Protein AF-0000000078389408 (afdb_homodimer)

pLDDT: mean 77.75, std 26.1, range [25.03, 98.88]

Sequence (256 aa):
MNTFSSIHFLVSFFFITYPLTAVISSPPHLTPLPPPPPPPPPPPPCEANARERTRVQTIAATFEELRGLLPCDDDTKLSKLAILRIASKYIQYLAALIGKDYSGKGFGIEKCLQILNETMESESHIRRMNTFSSIHFLVSFFFITYPLTAVISSPPHLTPLPPPPPPPPPPPPCEANARERTRVQTIAATFEELRGLLPCDDDTKLSKLAILRIASKYIQYLAALIGKDYSGKGFGIEKCLQILNETMESESHIRR

Foldseek 3Di:
DPDPPPPPPPVVPPPPPVVPPVPVPDPPPPPPDPPPPPDPDDDDPVVVVVVVVVVVVVVVVVLVVLVVVFPDDPPQDFDSVLSVVLSVLVVQLVCLVVPHHPPVPPDHNVRSVVVSVVSNVVRRPVVD/DPPPDPPPPCPPPPPPPVVPPVPVPDPPPPPPDPPPDPDPDDDDPVVVVVVVVVVVVVVVVVLVVLVVVFPDDPPQDFDSVLSVVLSVLVVQLVCLVVPHHPPVPPDHNVRSVVVSVVSNVVRRPVVD

InterPro domains:
  IPR011598 Myc-type, basic helix-loop-helix (bHLH) domain [PF00010] (48-94)
  IPR011598 Myc-type, basic helix-loop-helix (bHLH) domain [PS50888] (43-94)
  IPR011598 Myc-type, basic helix-loop-helix (bHLH) domain [SM00353] (49-100)
  IPR036638 Helix-loop-helix DNA-binding domain superfamily [G3DSA:4.10.280.10] (46-99)
  IPR036638 Helix-loop-helix DNA-binding domain superfamily [SSF47459] (48-103)
  IPR050359 Basic helix-loop-helix transcription factors [PTHR19290] (47-107)

Organism: Toxocara canis (NCBI:txid6265)

Secondary structure (DSSP, 8-state):
----------------------------------------PPPPHHHHHHHHHHHHHHHHHHHHHHHTTSSS-TT----HHHHHHHHHHHHHHHHHHTT---SSS---HHHHHHHHHHHHHHHHHTT-/-------------------------------------PPPPPPPHHHHHHHHHHHHHHHHHHHHHHHTTSSS-TT----HHHHHHHHHHHHHHHHHHTT---SSS---HHHHHHHHHHHHHHHHSTT-

Solvent-accessible surface area (backbone atoms only — not comparable to full-atom values): 16158 Å² total; per-residue (Å²): 131,90,76,82,76,77,78,76,78,74,77,77,77,77,74,74,74,69,79,74,75,73,73,77,68,74,76,72,80,75,66,75,70,74,74,76,77,76,76,77,78,78,72,57,65,70,59,53,49,49,51,50,51,50,52,51,52,52,48,52,50,41,50,51,57,38,51,71,72,45,101,61,63,89,83,56,85,70,53,74,64,44,45,43,54,46,49,41,34,46,51,34,26,49,33,23,72,74,76,37,64,70,74,80,71,76,53,49,48,67,55,30,46,50,52,33,51,51,48,47,54,60,50,64,50,66,82,107,132,88,78,80,80,78,81,75,80,74,78,78,76,78,74,76,73,70,78,73,75,72,73,77,68,75,75,74,79,76,68,78,71,76,76,77,79,76,78,75,77,77,73,58,68,69,59,53,49,50,51,50,52,51,52,51,51,51,48,50,51,42,50,51,57,38,52,71,72,43,101,61,63,87,83,56,87,69,52,74,64,44,46,42,53,45,48,41,34,46,50,34,26,48,34,23,73,74,75,37,65,70,73,79,72,75,52,51,49,67,54,30,47,50,50,34,52,52,48,47,55,62,52,65,50,66,83,107

Radius of gyration: 35.82 Å; Cα contacts (8 Å, |Δi|>4): 136; chains: 2; bounding box: 125×93×55 Å

Nearest PDB structures (foldseek):
  8y7f-assembly1_B-2  TM=4.439E-01  e=8.424E+00  Marinitoga sp. 1155
  8y7f-assembly1_B-2  TM=4.436E-01  e=8.171E+00  Marinitoga sp. 1155

Structure (mmCIF, N/CA/C/O backbone):
data_AF-0000000078389408-model_v1
#
loop_
_entity.id
_entity.type
_entity.pdbx_description
1 polymer 'BHLH domain-containing protein'
#
loop_
_atom_site.group_PDB
_atom_site.id
_atom_site.type_symbol
_atom_site.label_atom_id
_atom_site.label_alt_id
_atom_site.label_comp_id
_atom_site.label_asym_id
_atom_site.label_entity_id
_atom_site.label_seq_id
_atom_site.pdbx_PDB_ins_code
_atom_site.Cartn_x
_atom_site.Cartn_y
_atom_site.Cartn_z
_atom_site.occupancy
_atom_site.B_iso_or_equiv
_atom_site.auth_seq_id
_atom_site.auth_comp_id
_atom_site.auth_asym_id
_atom_site.auth_atom_id
_atom_site.pdbx_PDB_model_num
ATOM 1 N N . MET A 1 1 ? -50.031 -51.562 -10.227 1 25.03 1 MET A N 1
ATOM 2 C CA . MET A 1 1 ? -50.75 -51.375 -8.969 1 25.03 1 MET A CA 1
ATOM 3 C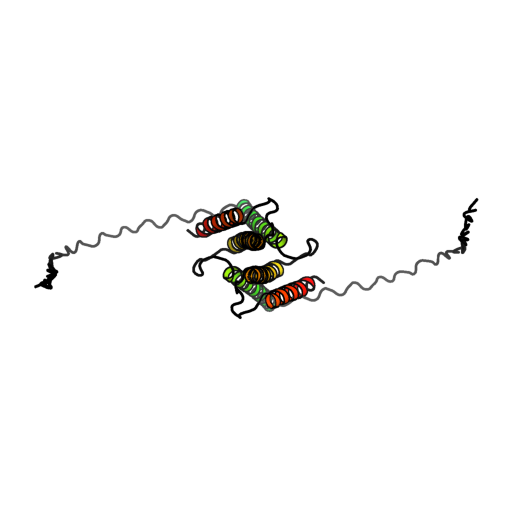 C . MET A 1 1 ? -50.156 -50.188 -8.18 1 25.03 1 MET A C 1
ATOM 5 O O . MET A 1 1 ? -50.531 -49.969 -7.023 1 25.03 1 MET A O 1
ATOM 9 N N . ASN A 1 2 ? -48.938 -49.719 -8.492 1 32.75 2 ASN A N 1
ATOM 10 C CA . ASN A 1 2 ? -48.219 -48.812 -7.602 1 32.75 2 ASN A CA 1
ATOM 11 C C . ASN A 1 2 ? -48.906 -47.469 -7.473 1 32.75 2 ASN A C 1
ATOM 13 O O . ASN A 1 2 ? -49 -46.719 -8.453 1 32.75 2 ASN A O 1
ATOM 17 N N . THR A 1 3 ? -49.875 -47.312 -6.496 1 31.61 3 THR A N 1
ATOM 18 C CA . THR A 1 3 ? -50.844 -46.312 -6.012 1 31.61 3 THR A CA 1
ATOM 19 C C . THR A 1 3 ? -50.125 -45.062 -5.5 1 31.61 3 THR A C 1
ATOM 21 O O . THR A 1 3 ? -49.219 -45.156 -4.652 1 31.61 3 THR A O 1
ATOM 24 N N . PHE A 1 4 ? -49.906 -44 -6.391 1 40.34 4 PHE A N 1
ATOM 25 C CA . PHE A 1 4 ? -49.469 -42.625 -6.332 1 40.34 4 PHE A CA 1
ATOM 26 C C . PHE A 1 4 ? -50.25 -41.844 -5.273 1 40.34 4 PHE A C 1
ATOM 28 O O . PHE A 1 4 ? -51.406 -41.438 -5.512 1 40.34 4 PHE A O 1
ATOM 35 N N . SER A 1 5 ? -50.188 -42.406 -3.939 1 31.77 5 SER A N 1
ATOM 36 C CA . SER A 1 5 ? -50.938 -41.844 -2.82 1 31.77 5 SER A CA 1
ATOM 37 C C . SER A 1 5 ? -50.625 -40.375 -2.652 1 31.77 5 SER A C 1
ATOM 39 O O . SER A 1 5 ? -49.469 -39.969 -2.648 1 31.77 5 SER A O 1
ATOM 41 N N . SER A 1 6 ? -51.594 -39.469 -3.166 1 32.12 6 SER A N 1
ATOM 42 C CA . SER A 1 6 ? -51.875 -38.031 -3.211 1 32.12 6 SER A CA 1
ATOM 43 C C . SER A 1 6 ? -51.844 -37.438 -1.812 1 32.12 6 SER A C 1
ATOM 45 O O . SER A 1 6 ? -52.75 -37.656 -1.021 1 32.12 6 SER A O 1
ATOM 47 N N . ILE A 1 7 ? -50.656 -37.5 -1.104 1 33.84 7 ILE A N 1
ATOM 48 C CA . ILE A 1 7 ? -50.562 -37.031 0.278 1 33.84 7 ILE A CA 1
ATOM 49 C C . ILE A 1 7 ? -51 -35.562 0.37 1 33.84 7 ILE A C 1
ATOM 51 O O . ILE A 1 7 ? -50.375 -34.688 -0.246 1 33.84 7 ILE A O 1
ATOM 55 N N . HIS A 1 8 ? -52.375 -35.281 0.434 1 31.86 8 HIS A N 1
ATOM 56 C CA . HIS A 1 8 ? -53.094 -34.031 0.65 1 31.86 8 HIS A CA 1
ATOM 57 C C . HIS A 1 8 ? -52.625 -33.344 1.914 1 31.86 8 HIS A C 1
ATOM 59 O O . HIS A 1 8 ? -52.781 -33.844 3.02 1 31.86 8 HIS A O 1
ATOM 65 N N . PHE A 1 9 ? -51.375 -32.781 1.851 1 30.86 9 PHE A N 1
ATOM 66 C CA . PHE A 1 9 ? -50.812 -32.031 2.967 1 30.86 9 PHE A CA 1
ATOM 67 C C . PHE A 1 9 ? -51.719 -30.875 3.381 1 30.86 9 PHE A C 1
ATOM 69 O O . PHE A 1 9 ? -51.844 -29.891 2.65 1 30.86 9 PHE A O 1
ATOM 76 N N . LEU A 1 10 ? -52.969 -31.172 3.971 1 30.12 10 LEU A N 1
ATOM 77 C CA . LEU A 1 10 ? -53.938 -30.25 4.508 1 30.12 10 LEU A CA 1
ATOM 78 C C . LEU A 1 10 ? -53.344 -29.344 5.562 1 30.12 10 LEU A C 1
ATOM 80 O O . LEU A 1 10 ? -52.969 -29.812 6.652 1 30.12 10 LEU A O 1
ATOM 84 N N . VAL A 1 11 ? -52.375 -28.484 5.207 1 29.48 11 VAL A N 1
ATOM 85 C CA . VAL A 1 11 ? -51.781 -27.547 6.137 1 29.48 11 VAL A CA 1
ATOM 86 C C . VAL A 1 11 ? -52.844 -26.641 6.742 1 29.48 11 VAL A C 1
ATOM 88 O O . VAL A 1 11 ? -53.5 -25.891 6.023 1 29.48 11 VAL A O 1
ATOM 91 N N . SER A 1 12 ? -53.688 -27.234 7.672 1 28.86 12 SER A N 1
ATOM 92 C CA . SER A 1 12 ? -54.719 -26.531 8.445 1 28.86 12 SER A CA 1
ATOM 93 C C . SER A 1 12 ? -54.156 -25.297 9.117 1 28.86 12 SER A C 1
ATOM 95 O O . SER A 1 12 ? -53.188 -25.375 9.891 1 28.86 12 SER A O 1
ATOM 97 N N . PHE A 1 13 ? -54.156 -24.156 8.391 1 29.88 13 PHE A N 1
ATOM 98 C CA . PHE A 1 13 ? -53.812 -22.797 8.75 1 29.88 13 PHE A CA 1
ATOM 99 C C . PHE A 1 13 ? -54.625 -22.328 9.945 1 29.88 13 PHE A C 1
ATOM 101 O O . PHE A 1 13 ? -55.844 -22.109 9.828 1 29.88 13 PHE A O 1
ATOM 108 N N . PHE A 1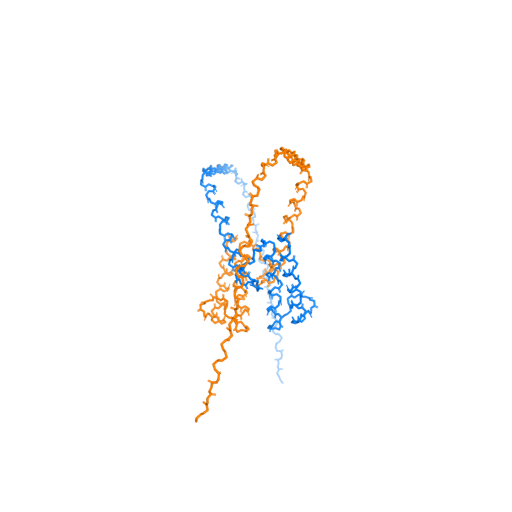 14 ? -54.469 -23.031 11.172 1 29.8 14 PHE A N 1
ATOM 109 C CA . PHE A 1 14 ? -55.156 -22.641 12.398 1 29.8 14 PHE A CA 1
ATOM 110 C C . PHE A 1 14 ? -54.938 -21.156 12.68 1 29.8 14 PHE A C 1
ATOM 112 O O . PHE A 1 14 ? -53.812 -20.688 12.812 1 29.8 14 PHE A O 1
ATOM 119 N N . PHE A 1 15 ? -55.812 -20.297 12.055 1 30.34 15 PHE A N 1
ATOM 120 C CA . PHE A 1 15 ? -55.969 -18.859 12.227 1 30.34 15 PHE A CA 1
ATOM 121 C C . PHE A 1 15 ? -56.219 -18.516 13.688 1 30.34 15 PHE A C 1
ATOM 123 O O . PHE A 1 15 ? -57.344 -18.734 14.188 1 30.34 15 PHE A O 1
ATOM 130 N N . ILE A 1 16 ? -55.312 -19.031 14.594 1 29.39 16 ILE A N 1
ATOM 131 C CA . ILE A 1 16 ? -55.531 -18.703 15.992 1 29.39 16 ILE A CA 1
ATOM 132 C C . ILE A 1 16 ? -55.75 -17.203 16.141 1 29.39 16 ILE A C 1
ATOM 134 O O . ILE A 1 16 ? -54.844 -16.406 15.805 1 29.39 16 ILE A O 1
ATOM 138 N N . THR A 1 17 ? -56.969 -16.766 15.898 1 31.03 17 THR A N 1
ATOM 139 C CA . THR A 1 17 ? -57.469 -15.414 16.078 1 31.03 17 THR A CA 1
ATOM 140 C C . THR A 1 17 ? -57.219 -14.914 17.5 1 31.03 17 THR A C 1
ATOM 142 O O . THR A 1 17 ? -57.844 -15.367 18.453 1 31.03 17 THR A O 1
ATOM 145 N N . TYR A 1 18 ? -56 -15.195 18.031 1 29.62 18 TYR A N 1
ATOM 146 C CA . TYR A 1 18 ? -55.875 -14.727 19.406 1 29.62 18 TYR A CA 1
ATOM 147 C C . TYR A 1 18 ? -56.25 -13.258 19.516 1 29.62 18 TYR A C 1
ATOM 149 O O . TYR A 1 18 ? -55.906 -12.445 18.656 1 29.62 18 TYR A O 1
ATOM 157 N N . PRO A 1 19 ? -57.531 -13.031 20.047 1 35.84 19 PRO A N 1
ATOM 158 C CA . PRO A 1 19 ? -58.062 -11.688 20.297 1 35.84 19 PRO A CA 1
ATOM 159 C C . PRO A 1 19 ? -57.062 -10.812 21.078 1 35.84 19 PRO A C 1
ATOM 161 O O . PRO A 1 19 ? -56.688 -11.164 22.188 1 35.84 19 PRO A O 1
ATOM 164 N N . LEU A 1 20 ? -56.031 -10.281 20.438 1 30.55 20 LEU A N 1
ATOM 165 C CA . LEU A 1 20 ? -55.062 -9.383 21.078 1 30.55 20 LEU A CA 1
ATOM 166 C C . LEU A 1 20 ? -55.812 -8.234 21.781 1 30.55 20 LEU A C 1
ATOM 168 O O . LEU A 1 20 ? -56.406 -7.395 21.125 1 30.55 20 LEU A O 1
ATOM 172 N N . THR A 1 21 ? -56.594 -8.539 22.875 1 35.06 21 THR A N 1
ATOM 173 C CA . THR A 1 21 ? -57.125 -7.434 23.656 1 35.06 21 THR A CA 1
ATOM 174 C C . THR A 1 21 ? -56.031 -6.457 24.047 1 35.06 21 THR A C 1
ATOM 176 O O . THR A 1 21 ? -55.062 -6.84 24.719 1 35.06 21 THR A O 1
ATOM 179 N N . ALA A 1 22 ? -55.656 -5.582 23.125 1 32.03 22 ALA A N 1
ATOM 180 C CA . ALA A 1 22 ? -54.656 -4.52 23.297 1 32.03 22 ALA A CA 1
ATOM 181 C C . ALA A 1 22 ? -54.969 -3.656 24.516 1 32.03 22 ALA A C 1
ATOM 183 O O . ALA A 1 22 ? -56.031 -3.008 24.547 1 32.03 22 ALA A O 1
ATOM 184 N N . VAL A 1 23 ? -54.875 -4.223 25.75 1 37.75 23 VAL A N 1
ATOM 185 C CA . VAL A 1 23 ? -55 -3.309 26.875 1 37.75 23 VAL A CA 1
ATOM 186 C C . VAL A 1 23 ? -54.125 -2.09 26.656 1 37.75 23 VAL A C 1
ATOM 188 O O . VAL A 1 23 ? -52.906 -2.229 26.359 1 37.75 23 VAL A O 1
ATOM 191 N N . ILE A 1 24 ? -54.594 -1.052 26.062 1 34.47 24 ILE A N 1
ATOM 192 C CA . ILE A 1 24 ? -53.969 0.254 25.844 1 34.47 24 ILE A CA 1
ATOM 193 C C . ILE A 1 24 ? -53.344 0.756 27.156 1 34.47 24 ILE A C 1
ATOM 195 O O . ILE A 1 24 ? -54.062 1.033 28.125 1 34.47 24 ILE A O 1
ATOM 199 N N . SER A 1 25 ? -52.5 -0.031 27.828 1 37.62 25 SER A N 1
ATOM 200 C CA . SER A 1 25 ? -51.938 0.592 29.016 1 37.62 25 SER A CA 1
ATOM 201 C C . SER A 1 25 ? -51.375 1.979 28.703 1 37.62 25 SER A C 1
ATOM 203 O O . SER A 1 25 ? -51 2.266 27.562 1 37.62 25 SER A O 1
ATOM 205 N N . SER A 1 26 ? -51.812 2.957 29.531 1 43.88 26 SER A N 1
ATOM 206 C CA . SER A 1 26 ? -51.375 4.355 29.516 1 43.88 26 SER A CA 1
ATOM 207 C C . SER A 1 26 ? -49.875 4.48 29.406 1 43.88 26 SER A C 1
ATOM 209 O O . SER A 1 26 ? -49.125 3.596 29.844 1 43.88 26 SER A O 1
ATOM 211 N N . PRO A 1 27 ? -49.344 5.152 28.359 1 44.84 27 PRO A N 1
ATOM 212 C CA . PRO A 1 27 ? -47.906 5.281 28.125 1 44.84 27 PRO A CA 1
ATOM 213 C C . PRO A 1 27 ? -47.125 5.672 29.375 1 44.84 27 PRO A C 1
ATOM 215 O O . PRO A 1 27 ? -47.656 6.41 30.219 1 44.84 27 PRO A O 1
ATOM 218 N N . PRO A 1 28 ? -46.438 4.711 30.016 1 46.84 28 PRO A N 1
ATOM 219 C CA . PRO A 1 28 ? -45.656 5.18 31.172 1 46.84 28 PRO A CA 1
ATOM 220 C C . PRO A 1 28 ? -45 6.535 30.938 1 46.84 28 PRO A C 1
ATOM 222 O O . PRO A 1 28 ? -44.75 6.906 29.781 1 46.84 28 PRO A O 1
ATOM 225 N N . HIS A 1 29 ? -45.25 7.512 31.812 1 50.81 29 HIS A N 1
ATOM 226 C CA . HIS A 1 29 ? -44.562 8.805 31.844 1 50.81 29 HIS A CA 1
ATOM 227 C C . HIS A 1 29 ? -43.062 8.633 31.641 1 50.81 29 HIS A C 1
ATOM 229 O O . HIS A 1 29 ? -42.406 7.883 32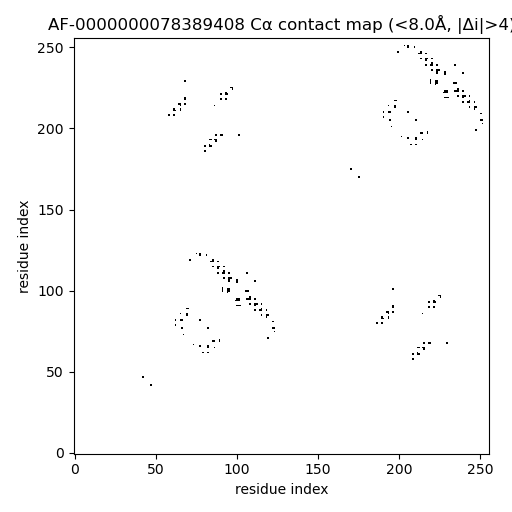.375 1 50.81 29 HIS A O 1
ATOM 235 N N . LEU A 1 30 ? -42.594 8.57 30.438 1 50.25 30 LEU A N 1
ATOM 236 C CA . LEU A 1 30 ? -41.188 8.539 30.109 1 50.25 30 LEU A CA 1
ATOM 237 C C . LEU A 1 30 ? -40.375 9.477 31.016 1 50.25 30 LEU A C 1
ATOM 239 O O . LEU A 1 30 ? -40.625 10.695 31 1 50.25 30 LEU A O 1
ATOM 243 N N . THR A 1 31 ? -40.156 9.117 32.281 1 56.41 31 THR A N 1
ATOM 244 C CA . THR A 1 31 ? -39.188 9.922 33.031 1 56.41 31 THR A CA 1
ATOM 245 C C . THR A 1 31 ? -38.031 10.328 32.125 1 56.41 31 THR A C 1
ATOM 247 O O . THR A 1 31 ? -37.469 9.5 31.406 1 56.41 31 THR A O 1
ATOM 250 N N . PRO A 1 32 ? -37.844 11.562 31.828 1 58.09 32 PRO A N 1
ATOM 251 C CA . PRO A 1 32 ? -36.719 11.969 31 1 58.09 32 PRO A CA 1
ATOM 252 C C . PRO A 1 32 ? -35.438 11.219 31.359 1 58.09 32 PRO A C 1
ATOM 254 O O . PRO A 1 32 ? -35.156 10.977 32.531 1 58.09 32 PRO A O 1
ATOM 257 N N . LEU A 1 33 ? -35.062 10.211 30.594 1 61.44 33 LEU A N 1
ATOM 258 C CA . LEU A 1 33 ? -33.75 9.609 30.812 1 61.44 33 LEU A CA 1
ATOM 259 C C . LEU A 1 33 ? -32.719 10.656 31.219 1 61.44 33 LEU A C 1
ATOM 261 O O . LEU A 1 33 ? -32.812 11.82 30.828 1 61.44 33 LEU A O 1
ATOM 265 N N . PRO A 1 34 ? -32.094 10.516 32.406 1 69.38 34 PRO A N 1
ATOM 266 C CA . PRO A 1 34 ? -31.031 11.477 32.719 1 69.38 34 PRO A CA 1
ATOM 267 C C . PRO A 1 34 ? -30.125 11.797 31.531 1 69.38 34 PRO A C 1
ATOM 269 O O . PRO A 1 34 ? -29.969 10.961 30.641 1 69.38 34 PRO A O 1
ATOM 272 N N . PRO A 1 35 ? -29.906 13.07 31.219 1 69.5 35 PRO A N 1
ATOM 273 C CA . PRO A 1 35 ? -29.016 13.398 30.109 1 69.5 35 PRO A CA 1
ATOM 274 C C . PRO A 1 35 ? -27.75 12.531 30.078 1 69.5 35 PRO A C 1
ATOM 276 O O . PRO A 1 35 ? -27.297 12.062 31.125 1 69.5 35 PRO A O 1
ATOM 279 N N . PRO A 1 36 ? -27.453 11.961 28.984 1 73.12 36 PRO A N 1
ATOM 280 C CA . PRO A 1 36 ? -26.203 11.195 28.922 1 73.12 36 PRO A CA 1
ATOM 281 C C . PRO A 1 36 ? -25.047 11.898 29.641 1 73.12 36 PRO A C 1
ATOM 283 O O . PRO A 1 36 ? -25 13.125 29.703 1 73.12 36 PRO A O 1
ATOM 286 N N . PRO A 1 37 ? -24.344 11.172 30.547 1 76.88 37 PRO A N 1
ATOM 287 C CA . PRO A 1 37 ? -23.188 11.805 31.172 1 76.88 37 PRO A CA 1
ATOM 288 C C . PRO A 1 37 ? -22.312 12.562 30.188 1 76.88 37 PRO A C 1
ATOM 290 O O . PRO A 1 37 ? -22.266 12.211 29 1 76.88 37 PRO A O 1
ATOM 293 N N . PRO A 1 38 ? -21.781 13.789 30.562 1 76.94 38 PRO A N 1
ATOM 294 C CA . PRO A 1 38 ? -20.891 14.523 29.656 1 76.94 38 PRO A CA 1
ATOM 295 C C . PRO A 1 38 ? -19.734 13.664 29.156 1 76.94 38 PRO A C 1
ATOM 297 O O . PRO A 1 38 ? -19.281 12.75 29.859 1 76.94 38 PRO A O 1
ATOM 300 N N . PRO A 1 39 ? -19.406 13.859 27.922 1 75.25 39 PRO A N 1
ATOM 301 C CA . PRO A 1 39 ? -18.266 13.102 27.422 1 75.25 39 PRO A CA 1
ATOM 302 C C . PRO A 1 39 ? -17.016 13.305 28.281 1 75.25 39 PRO A C 1
ATOM 304 O O . PRO A 1 39 ? -16.812 14.383 28.859 1 75.25 39 PRO A O 1
ATOM 307 N N . PRO A 1 40 ? -16.359 12.25 28.656 1 78.81 40 PRO A N 1
ATOM 308 C CA . PRO A 1 40 ? -15.133 12.406 29.453 1 78.81 40 PRO A CA 1
ATOM 309 C C . PRO A 1 40 ? -14.203 13.484 28.891 1 78.81 40 PRO A C 1
ATOM 311 O O . PRO A 1 40 ? -14.227 13.766 27.688 1 78.81 40 PRO A O 1
ATOM 314 N N . PRO A 1 41 ? -13.547 14.273 29.719 1 80.69 41 PRO A N 1
ATOM 315 C CA . PRO A 1 41 ? -12.609 15.297 29.25 1 80.69 41 PRO A CA 1
ATOM 316 C C . PRO A 1 41 ? -11.555 14.742 28.297 1 80.69 41 PRO A C 1
ATOM 318 O O . PRO A 1 41 ? -11.156 13.586 28.422 1 80.69 41 PRO A O 1
ATOM 321 N N . PRO A 1 42 ? -11.234 15.547 27.344 1 79.31 42 PRO A N 1
ATOM 322 C CA . PRO A 1 42 ? -10.203 15.094 26.406 1 79.31 42 PRO A CA 1
ATOM 323 C C . PRO A 1 42 ? -8.867 14.82 27.094 1 79.31 42 PRO A C 1
ATOM 325 O O . PRO A 1 42 ? -8.523 15.484 28.078 1 79.31 42 PRO A O 1
ATOM 328 N N . PRO A 1 43 ? -8.234 13.797 26.797 1 80 43 PRO A N 1
ATOM 329 C CA . PRO A 1 43 ? -6.918 13.492 27.375 1 80 43 PRO A CA 1
ATOM 330 C C . PRO A 1 43 ? -5.938 14.656 27.266 1 80 43 PRO A C 1
ATOM 332 O O . PRO A 1 43 ? -6.102 15.523 26.391 1 80 43 PRO A O 1
ATOM 335 N N . PRO A 1 44 ? -5.062 14.719 28.219 1 86.44 44 PRO A N 1
ATOM 336 C CA . PRO A 1 44 ? -4.035 15.766 28.125 1 86.44 44 PRO A CA 1
ATOM 337 C C . PRO A 1 44 ? -3.342 15.773 26.766 1 86.44 44 PRO A C 1
ATOM 339 O O . PRO A 1 44 ? -3.189 14.727 26.125 1 86.44 44 PRO A O 1
ATOM 342 N N . PRO A 1 45 ? -2.955 16.891 26.328 1 88.12 45 PRO A N 1
ATOM 343 C CA . PRO A 1 45 ? -2.365 17.031 25 1 88.12 45 PRO A CA 1
ATOM 344 C C . PRO A 1 45 ? -1.131 16.156 24.797 1 88.12 45 PRO A C 1
ATOM 346 O O . PRO A 1 45 ? -0.915 15.625 23.703 1 88.12 45 PRO A O 1
ATOM 349 N N . CYS A 1 46 ? -0.328 16.031 25.844 1 91.19 46 CYS A N 1
ATOM 350 C CA . CYS A 1 46 ? 0.891 15.234 25.766 1 91.19 46 CYS A CA 1
ATOM 351 C C . CYS A 1 46 ? 0.572 13.789 25.391 1 91.19 46 CYS A C 1
ATOM 353 O O . CYS A 1 46 ? 1.245 13.188 24.562 1 91.19 46 CYS A O 1
ATOM 355 N N . GLU A 1 47 ? -0.4 13.312 26.016 1 91.06 47 GLU A N 1
ATOM 356 C CA . GLU A 1 47 ? -0.793 11.93 25.781 1 91.06 47 GLU A CA 1
ATOM 357 C C . GLU A 1 47 ? -1.371 11.766 24.375 1 91.06 47 GLU A C 1
ATOM 359 O O . GLU A 1 47 ? -1.058 10.789 23.688 1 91.06 47 GLU A O 1
ATOM 364 N N . ALA A 1 48 ? -2.238 12.68 23.984 1 89.75 48 ALA A N 1
ATOM 365 C CA . ALA A 1 48 ? -2.834 12.633 22.656 1 89.75 48 ALA A CA 1
ATOM 366 C C . ALA A 1 48 ? -1.76 12.695 21.578 1 89.75 48 ALA A C 1
ATOM 368 O O . ALA A 1 48 ? -1.817 11.945 20.594 1 89.75 48 ALA A O 1
ATOM 369 N N . ASN A 1 49 ? -0.771 13.508 21.734 1 92.19 49 ASN A N 1
ATOM 370 C CA . ASN A 1 49 ? 0.328 13.648 20.781 1 92.19 49 ASN A CA 1
ATOM 371 C C . ASN A 1 49 ? 1.171 12.375 20.703 1 92.19 49 ASN A C 1
ATOM 373 O O . ASN A 1 49 ? 1.603 11.977 19.625 1 92.19 49 ASN A O 1
ATOM 377 N N . ALA A 1 50 ? 1.355 11.883 21.891 1 94.12 50 ALA A N 1
ATOM 378 C CA . ALA A 1 50 ? 2.125 10.641 21.938 1 94.12 50 ALA A CA 1
ATOM 379 C C . ALA A 1 50 ? 1.409 9.531 21.188 1 94.12 50 ALA A C 1
ATOM 381 O O . ALA A 1 50 ? 2.047 8.734 20.484 1 94.12 50 ALA A O 1
ATOM 382 N N . ARG A 1 51 ? 0.142 9.461 21.297 1 92.56 51 ARG A N 1
ATOM 383 C CA . ARG A 1 51 ? -0.629 8.445 20.594 1 92.56 51 ARG A CA 1
ATOM 384 C C . ARG A 1 51 ? -0.542 8.641 19.078 1 92.56 51 ARG A C 1
ATOM 386 O O . ARG A 1 51 ? -0.361 7.68 18.328 1 92.56 51 ARG A O 1
ATOM 393 N N . GLU A 1 52 ? -0.634 9.859 18.672 1 93.81 52 GLU A N 1
ATOM 394 C CA . GLU A 1 52 ? -0.56 10.172 17.25 1 93.81 52 GLU A CA 1
ATOM 395 C C . GLU A 1 52 ? 0.821 9.852 16.688 1 93.81 52 GLU A C 1
ATOM 397 O O . GLU A 1 52 ? 0.938 9.336 15.578 1 93.81 52 GLU A O 1
ATOM 402 N N . ARG A 1 53 ? 1.79 10.172 17.484 1 94.44 53 ARG A N 1
ATOM 403 C CA . ARG A 1 53 ? 3.152 9.867 17.062 1 94.44 53 ARG A CA 1
ATOM 404 C C . ARG A 1 53 ? 3.348 8.367 16.875 1 94.44 53 ARG A C 1
ATOM 406 O O . ARG A 1 53 ? 3.988 7.938 15.914 1 94.44 53 ARG A O 1
ATOM 413 N N . THR A 1 54 ? 2.809 7.605 17.797 1 95.69 54 THR A N 1
ATOM 414 C CA . THR A 1 54 ? 2.885 6.152 17.688 1 95.69 54 THR A CA 1
ATOM 415 C C . THR A 1 54 ? 2.139 5.66 16.453 1 95.69 54 THR A C 1
ATOM 417 O O . THR A 1 54 ? 2.6 4.742 15.773 1 95.69 54 THR A O 1
ATOM 420 N N . ARG A 1 55 ? 1.012 6.117 16.188 1 93.75 55 ARG A N 1
ATOM 421 C CA . ARG A 1 55 ? 0.225 5.734 15.023 1 93.75 55 ARG A CA 1
ATOM 422 C C . ARG A 1 55 ? 0.994 5.996 13.734 1 93.75 55 ARG A C 1
ATOM 424 O O . ARG A 1 55 ? 1.056 5.133 12.852 1 93.75 55 ARG A O 1
ATOM 431 N N . VAL A 1 56 ? 1.58 7.172 13.727 1 95.12 56 VAL A N 1
ATOM 432 C CA . VAL A 1 56 ? 2.33 7.57 12.539 1 95.12 56 VAL A CA 1
ATOM 433 C C . VAL A 1 56 ? 3.52 6.633 12.344 1 95.12 56 VAL A C 1
ATOM 435 O O . VAL A 1 56 ? 3.801 6.207 11.219 1 95.12 56 VAL A O 1
ATOM 438 N N . GLN A 1 57 ? 4.25 6.324 13.359 1 96.94 57 GLN A N 1
ATOM 439 C CA . GLN A 1 57 ? 5.395 5.426 13.281 1 96.94 57 GLN A CA 1
ATOM 440 C C . GLN A 1 57 ? 4.973 4.039 12.797 1 96.94 57 GLN A C 1
ATOM 442 O O . GLN A 1 57 ? 5.688 3.4 12.023 1 96.94 57 GLN A O 1
ATOM 447 N N . THR A 1 58 ? 3.848 3.602 13.32 1 97.12 58 THR A N 1
ATOM 448 C CA . THR A 1 58 ? 3.354 2.291 12.906 1 97.12 58 THR A CA 1
ATOM 449 C C . THR A 1 58 ? 3.055 2.273 11.406 1 97.12 58 THR A C 1
ATOM 451 O O . THR A 1 58 ? 3.416 1.325 10.711 1 97.12 58 THR A O 1
ATOM 454 N N . ILE A 1 59 ? 2.447 3.23 10.93 1 96.56 59 ILE A N 1
ATOM 455 C CA . ILE A 1 59 ? 2.117 3.324 9.508 1 96.56 59 ILE A CA 1
ATOM 456 C C . ILE A 1 59 ? 3.398 3.375 8.688 1 96.56 59 ILE A C 1
ATOM 458 O O . ILE A 1 59 ? 3.514 2.697 7.66 1 96.56 59 ILE A O 1
ATOM 462 N N . ALA A 1 60 ? 4.336 4.148 9.102 1 96.81 60 ALA A N 1
ATOM 463 C CA . ALA A 1 60 ? 5.617 4.262 8.414 1 96.81 60 ALA A CA 1
ATOM 464 C C . ALA A 1 60 ? 6.324 2.91 8.336 1 96.81 60 ALA A C 1
ATOM 466 O O . ALA A 1 60 ? 6.859 2.547 7.285 1 96.81 60 ALA A O 1
ATOM 467 N N . ALA A 1 61 ? 6.312 2.271 9.461 1 97.69 61 ALA A N 1
ATOM 468 C CA . ALA A 1 61 ? 6.941 0.952 9.492 1 97.69 61 ALA A CA 1
ATOM 469 C C . ALA A 1 61 ? 6.238 -0.012 8.539 1 97.69 61 ALA A C 1
ATOM 471 O O . ALA A 1 61 ? 6.887 -0.855 7.914 1 97.69 61 ALA A O 1
ATOM 472 N N . THR A 1 62 ? 4.969 0.091 8.422 1 98.31 62 THR A N 1
ATOM 473 C CA . THR A 1 62 ? 4.215 -0.804 7.555 1 98.31 62 THR A CA 1
ATOM 474 C C . THR A 1 62 ? 4.496 -0.496 6.086 1 98.31 62 THR A C 1
ATOM 476 O O . THR A 1 62 ? 4.582 -1.408 5.262 1 98.31 62 THR A O 1
ATOM 479 N N . PHE A 1 63 ? 4.656 0.751 5.77 1 98 63 PHE A N 1
ATOM 480 C CA . PHE A 1 63 ? 5.074 1.134 4.426 1 98 63 PHE A CA 1
ATOM 481 C C . PHE A 1 63 ? 6.457 0.579 4.109 1 98 63 PHE A C 1
ATOM 483 O O . PHE A 1 63 ? 6.707 0.115 2.994 1 98 63 PHE A O 1
ATOM 490 N N . GLU A 1 64 ? 7.312 0.704 5.074 1 97 64 GLU A N 1
ATOM 491 C CA . GLU A 1 64 ? 8.664 0.203 4.871 1 97 64 GLU A CA 1
ATOM 492 C C . GLU A 1 64 ? 8.672 -1.307 4.652 1 97 64 GLU A C 1
ATOM 494 O O . GLU A 1 64 ? 9.438 -1.818 3.834 1 97 64 GLU A O 1
ATOM 499 N N . GLU A 1 65 ? 7.863 -2.051 5.43 1 97.62 65 GLU A N 1
ATOM 500 C CA . GLU A 1 65 ? 7.715 -3.486 5.207 1 97.62 65 GLU A CA 1
ATOM 501 C C . GLU A 1 65 ? 7.238 -3.777 3.785 1 97.62 65 GLU A C 1
ATOM 503 O O . GLU A 1 65 ? 7.777 -4.656 3.113 1 97.62 65 GLU A O 1
ATOM 508 N N . LEU A 1 66 ? 6.273 -3.012 3.342 1 98.31 66 LEU A N 1
ATOM 509 C CA . LEU A 1 66 ? 5.758 -3.209 1.991 1 98.31 66 LEU A CA 1
ATOM 510 C C . LEU A 1 66 ? 6.812 -2.852 0.951 1 98.31 66 LEU A C 1
ATOM 512 O O . LEU A 1 66 ? 6.984 -3.568 -0.039 1 98.31 66 LEU A O 1
ATOM 516 N N . ARG A 1 67 ? 7.504 -1.78 1.155 1 97.5 67 ARG A N 1
ATOM 517 C CA . ARG A 1 67 ? 8.562 -1.353 0.246 1 97.5 67 ARG A CA 1
ATOM 518 C C . ARG A 1 67 ? 9.617 -2.445 0.076 1 97.5 67 ARG A C 1
ATOM 520 O O . ARG A 1 67 ? 10.109 -2.67 -1.03 1 97.5 67 ARG A O 1
ATOM 527 N N . GLY A 1 68 ? 9.906 -3.125 1.145 1 96.75 68 GLY A N 1
ATOM 528 C CA . GLY A 1 68 ? 10.93 -4.164 1.132 1 96.75 68 GLY A CA 1
ATOM 529 C C . GLY A 1 68 ? 10.539 -5.371 0.297 1 96.75 68 GLY A C 1
ATOM 530 O O . GLY A 1 68 ? 11.391 -6.184 -0.06 1 96.75 68 GLY A O 1
ATOM 531 N N . LEU A 1 69 ? 9.297 -5.535 -0.055 1 98.06 69 LEU A N 1
ATOM 532 C CA . LEU A 1 69 ? 8.805 -6.68 -0.813 1 98.06 69 LEU A CA 1
ATOM 533 C C . LEU A 1 69 ? 8.719 -6.352 -2.301 1 98.06 69 LEU A C 1
ATOM 535 O O . LEU A 1 69 ? 8.469 -7.234 -3.121 1 98.06 69 LEU A O 1
ATOM 539 N N . LEU A 1 70 ? 8.898 -5.098 -2.684 1 98 70 LEU A N 1
ATOM 540 C CA . LEU A 1 70 ? 8.75 -4.648 -4.062 1 98 70 LEU A CA 1
ATOM 541 C C . LEU A 1 70 ? 10.047 -4.855 -4.844 1 98 70 LEU A C 1
ATOM 543 O O . LEU A 1 70 ? 11.133 -4.848 -4.262 1 98 70 LEU A O 1
ATOM 547 N N . PRO A 1 71 ? 9.828 -5.121 -6.137 1 96.19 71 PRO A N 1
ATOM 548 C CA . PRO A 1 71 ? 11.008 -5.371 -6.973 1 96.19 71 PRO A CA 1
ATOM 549 C C . PRO A 1 71 ? 11.781 -4.098 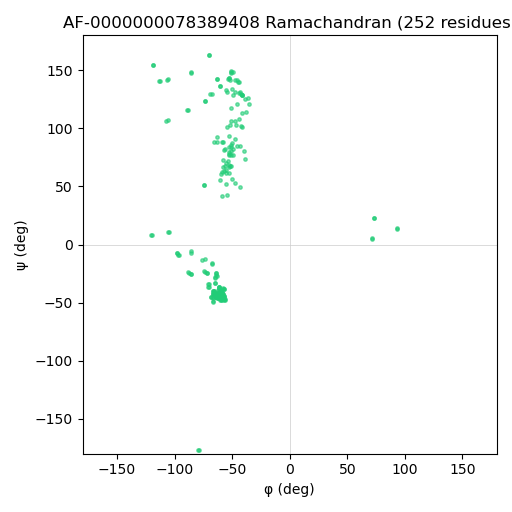-7.305 1 96.19 71 PRO A C 1
ATOM 551 O O . PRO A 1 71 ? 11.961 -3.77 -8.484 1 96.19 71 PRO A O 1
ATOM 554 N N . CYS A 1 72 ? 12.125 -3.307 -6.352 1 92.69 72 CYS A N 1
ATOM 555 C CA . CYS A 1 72 ? 12.914 -2.09 -6.492 1 92.69 72 CYS A CA 1
ATOM 556 C C . CYS A 1 72 ? 14.211 -2.188 -5.695 1 92.69 72 CYS A C 1
ATOM 558 O O . CYS A 1 72 ? 14.312 -2.986 -4.762 1 92.69 72 CYS A O 1
ATOM 560 N N . ASP A 1 73 ? 15.18 -1.407 -6.172 1 89.44 73 ASP A N 1
ATOM 561 C CA . ASP A 1 73 ? 16.453 -1.38 -5.457 1 89.44 73 ASP A CA 1
ATOM 562 C C . ASP A 1 73 ? 16.281 -0.821 -4.047 1 89.44 73 ASP A C 1
ATOM 564 O O . ASP A 1 73 ? 15.531 0.134 -3.842 1 89.44 73 ASP A O 1
ATOM 568 N N . ASP A 1 74 ? 17.047 -1.433 -3.111 1 85.81 74 ASP A N 1
ATOM 569 C CA . ASP A 1 74 ? 16.953 -1.031 -1.711 1 85.81 74 ASP A CA 1
ATOM 570 C C . ASP A 1 74 ? 17.406 0.415 -1.521 1 85.81 74 ASP A C 1
ATOM 572 O O . ASP A 1 74 ? 16.953 1.096 -0.598 1 85.81 74 ASP A O 1
ATOM 576 N N . ASP A 1 75 ? 18.203 0.805 -2.42 1 85.56 75 ASP A N 1
ATOM 577 C CA . ASP A 1 75 ? 18.766 2.139 -2.273 1 85.56 75 ASP A CA 1
ATOM 578 C C . ASP A 1 75 ? 17.844 3.203 -2.852 1 85.56 75 ASP A C 1
ATOM 580 O O . ASP A 1 75 ? 18.062 4.398 -2.668 1 85.56 75 ASP A O 1
ATOM 584 N N . THR A 1 76 ? 16.875 2.809 -3.428 1 83.5 76 THR A N 1
ATOM 585 C CA . THR A 1 76 ? 15.969 3.75 -4.07 1 83.5 76 THR A CA 1
ATOM 586 C C . THR A 1 76 ? 14.891 4.215 -3.098 1 83.5 76 THR A C 1
ATOM 588 O O . THR A 1 76 ? 14.117 3.402 -2.586 1 83.5 76 THR A O 1
ATOM 591 N N . LYS A 1 77 ? 14.938 5.516 -2.809 1 88.12 77 LYS A N 1
ATOM 592 C CA . LYS A 1 77 ? 13.867 6.078 -1.991 1 88.12 77 LYS A CA 1
ATOM 593 C C . LYS A 1 77 ? 12.578 6.211 -2.793 1 88.12 77 LYS A C 1
ATOM 595 O O . LYS A 1 77 ? 12.594 6.668 -3.938 1 88.12 77 LYS A O 1
ATOM 600 N N . LEU A 1 78 ? 11.516 5.598 -2.309 1 93.81 78 LEU A N 1
ATOM 601 C CA . LEU A 1 78 ? 10.203 5.688 -2.936 1 93.81 78 LEU A CA 1
ATOM 602 C C . LEU A 1 78 ? 9.227 6.445 -2.045 1 93.81 78 LEU A C 1
ATOM 604 O O . LEU A 1 78 ? 9.266 6.312 -0.818 1 93.81 78 LEU A O 1
ATOM 608 N N . SER A 1 79 ? 8.406 7.273 -2.732 1 95.19 79 SER A N 1
ATOM 609 C CA . SER A 1 79 ? 7.316 7.914 -2.002 1 95.19 79 SER A CA 1
ATOM 610 C C . SER A 1 79 ? 6.242 6.902 -1.609 1 95.19 79 SER A C 1
ATOM 612 O O . SER A 1 79 ? 6.191 5.801 -2.16 1 95.19 79 SER A O 1
ATOM 614 N N . LYS A 1 80 ? 5.438 7.383 -0.636 1 95.44 80 LYS A N 1
ATOM 615 C CA . LYS A 1 80 ? 4.312 6.539 -0.243 1 95.44 80 LYS A CA 1
ATOM 616 C C . LYS A 1 80 ? 3.408 6.238 -1.435 1 95.44 80 LYS A C 1
ATOM 618 O O . LYS A 1 80 ? 2.953 5.105 -1.606 1 95.44 80 LYS A O 1
ATOM 623 N N . LEU A 1 81 ? 3.141 7.246 -2.248 1 97.19 81 LEU A N 1
ATOM 624 C CA . LEU A 1 81 ? 2.322 7.078 -3.443 1 97.19 81 LEU A CA 1
ATOM 625 C C . LEU A 1 81 ? 2.961 6.082 -4.406 1 97.19 81 LEU A C 1
ATOM 627 O O . LEU A 1 81 ? 2.275 5.215 -4.957 1 97.19 81 LEU A O 1
ATOM 631 N N . ALA A 1 82 ? 4.246 6.207 -4.598 1 97.38 82 ALA A N 1
ATOM 632 C CA . ALA A 1 82 ? 4.977 5.301 -5.484 1 97.38 82 ALA A CA 1
ATOM 633 C C . ALA A 1 82 ? 4.875 3.859 -4.996 1 97.38 82 ALA A C 1
ATOM 635 O O . ALA A 1 82 ? 4.66 2.941 -5.789 1 97.38 82 ALA A O 1
ATOM 636 N N . ILE A 1 83 ? 5.004 3.658 -3.666 1 98.19 83 ILE A N 1
ATOM 637 C CA . ILE A 1 83 ? 4.941 2.32 -3.084 1 98.19 83 ILE A CA 1
ATOM 638 C C . ILE A 1 83 ? 3.578 1.696 -3.371 1 98.19 83 ILE A C 1
ATOM 640 O O . ILE A 1 83 ? 3.494 0.534 -3.777 1 98.19 83 ILE A O 1
ATOM 644 N N . LEU A 1 84 ? 2.566 2.414 -3.234 1 98.62 84 LEU A N 1
ATOM 645 C CA . LEU A 1 84 ? 1.21 1.935 -3.475 1 98.62 84 LEU A CA 1
ATOM 646 C C . LEU A 1 84 ? 1.016 1.565 -4.941 1 98.62 84 LEU A C 1
ATOM 648 O O . LEU A 1 84 ? 0.472 0.503 -5.25 1 98.62 84 LEU A O 1
ATOM 652 N N . ARG A 1 85 ? 1.468 2.395 -5.809 1 98.44 85 ARG A N 1
ATOM 653 C CA . ARG A 1 85 ? 1.306 2.18 -7.242 1 98.44 85 ARG A CA 1
ATOM 654 C C . ARG A 1 85 ? 2.104 0.966 -7.711 1 98.44 85 ARG A C 1
ATOM 656 O O . ARG A 1 85 ? 1.586 0.121 -8.445 1 98.44 85 ARG A O 1
ATOM 663 N N . ILE A 1 86 ? 3.285 0.92 -7.258 1 98.56 86 ILE A N 1
ATOM 664 C CA . ILE A 1 86 ? 4.137 -0.204 -7.633 1 98.56 86 ILE A CA 1
ATOM 665 C C . ILE A 1 86 ? 3.58 -1.494 -7.031 1 98.56 86 ILE A C 1
ATOM 667 O O . ILE A 1 86 ? 3.568 -2.537 -7.691 1 98.56 86 ILE A O 1
ATOM 671 N N . ALA A 1 87 ? 3.098 -1.438 -5.781 1 98.88 87 ALA A N 1
ATOM 672 C CA . ALA A 1 87 ? 2.535 -2.621 -5.137 1 98.88 87 ALA A CA 1
ATOM 673 C C . ALA A 1 87 ? 1.339 -3.154 -5.918 1 98.88 87 ALA A C 1
ATOM 675 O O . ALA A 1 87 ? 1.211 -4.367 -6.117 1 98.88 87 ALA A O 1
ATOM 676 N N . SER A 1 88 ? 0.456 -2.32 -6.348 1 98.88 88 SER A N 1
ATOM 677 C CA . SER A 1 88 ? -0.708 -2.74 -7.121 1 98.88 88 SER A CA 1
ATOM 678 C C . SER A 1 88 ? -0.292 -3.457 -8.398 1 98.88 88 SER A C 1
ATOM 680 O O . SER A 1 88 ? -0.796 -4.539 -8.703 1 98.88 88 SER A O 1
ATOM 682 N N . LYS A 1 89 ? 0.646 -2.869 -9.117 1 98.88 89 LYS A N 1
ATOM 683 C CA . LYS A 1 89 ? 1.089 -3.459 -10.375 1 98.88 89 LYS A CA 1
ATOM 684 C C . LYS A 1 89 ? 1.882 -4.742 -10.133 1 98.88 89 LYS A C 1
ATOM 686 O O . LYS A 1 89 ? 1.815 -5.676 -10.938 1 98.88 89 LYS A O 1
ATOM 691 N N . TYR A 1 90 ? 2.635 -4.785 -9.039 1 98.88 90 TYR A N 1
ATOM 692 C CA . TYR A 1 90 ? 3.385 -5.988 -8.688 1 98.88 90 TYR A CA 1
ATOM 693 C C . TYR A 1 90 ? 2.441 -7.141 -8.359 1 98.88 90 TYR A C 1
ATOM 695 O O . TYR A 1 90 ? 2.672 -8.281 -8.781 1 98.88 90 TYR A O 1
ATOM 703 N N . ILE A 1 91 ? 1.386 -6.875 -7.633 1 98.88 91 ILE A N 1
ATOM 704 C CA . ILE A 1 91 ? 0.394 -7.895 -7.301 1 98.88 91 ILE A CA 1
ATOM 705 C C . ILE A 1 91 ? -0.273 -8.398 -8.578 1 98.88 91 ILE A C 1
ATOM 707 O O . ILE A 1 91 ? -0.485 -9.602 -8.734 1 98.88 91 ILE A O 1
ATOM 711 N N . GLN A 1 92 ? -0.618 -7.496 -9.516 1 98.81 92 GLN A N 1
ATOM 712 C CA . GLN A 1 92 ? -1.185 -7.906 -10.797 1 98.81 92 GLN A CA 1
ATOM 713 C C . GLN A 1 92 ? -0.225 -8.82 -11.555 1 98.81 92 GLN A C 1
ATOM 715 O O . GLN A 1 92 ? -0.647 -9.812 -12.156 1 98.81 92 GLN A O 1
ATOM 720 N N . TYR A 1 93 ? 1.066 -8.531 -11.523 1 98.81 93 TYR A N 1
ATOM 721 C CA . TYR A 1 93 ? 2.084 -9.336 -12.188 1 98.81 93 TYR A CA 1
ATOM 722 C C . TYR A 1 93 ? 2.197 -10.711 -11.539 1 98.81 93 TYR A C 1
ATOM 724 O O . TYR A 1 93 ? 2.195 -11.727 -12.234 1 98.81 93 TYR A O 1
ATOM 732 N N . LEU A 1 94 ? 2.293 -10.734 -10.219 1 98.69 94 LEU A N 1
ATOM 733 C CA . LEU A 1 94 ? 2.389 -12.008 -9.508 1 98.69 94 LEU A CA 1
ATOM 734 C C . LEU A 1 94 ? 1.158 -12.867 -9.766 1 98.69 94 LEU A C 1
ATOM 736 O O . LEU A 1 94 ? 1.27 -14.086 -9.914 1 98.69 94 LEU A O 1
ATOM 740 N N . ALA A 1 95 ? -0.01 -12.211 -9.789 1 98.5 95 ALA A N 1
ATOM 741 C CA . ALA A 1 95 ? -1.242 -12.93 -10.102 1 98.5 95 ALA A CA 1
ATOM 742 C C . ALA A 1 95 ? -1.181 -13.547 -11.492 1 98.5 95 ALA A C 1
ATOM 744 O O . ALA A 1 95 ? -1.578 -14.695 -11.688 1 98.5 95 ALA A O 1
ATOM 745 N N . ALA A 1 96 ? -0.667 -12.805 -12.422 1 98.38 96 ALA A N 1
ATOM 746 C CA . ALA A 1 96 ? -0.545 -13.312 -13.789 1 98.38 96 ALA A CA 1
ATOM 747 C C . ALA A 1 96 ? 0.358 -14.539 -13.844 1 98.38 96 ALA A C 1
ATOM 749 O O . ALA A 1 96 ? 0.103 -15.477 -14.609 1 98.38 96 ALA A O 1
ATOM 750 N N . LEU A 1 97 ? 1.374 -14.555 -13.062 1 98.19 97 LEU A N 1
ATOM 751 C CA . LEU A 1 97 ? 2.324 -15.664 -13.039 1 98.19 97 LEU A CA 1
ATOM 752 C C . LEU A 1 97 ? 1.649 -16.953 -12.57 1 98.19 97 LEU A C 1
ATOM 754 O O . LEU A 1 97 ? 2.111 -18.047 -12.891 1 98.19 97 LEU A O 1
ATOM 758 N N . ILE A 1 98 ? 0.636 -16.859 -11.828 1 97.19 98 ILE A N 1
ATOM 759 C CA . ILE A 1 98 ? -0.033 -18.062 -11.336 1 97.19 98 ILE A CA 1
ATOM 760 C C . ILE A 1 98 ? -1.35 -18.266 -12.078 1 97.19 98 ILE A C 1
ATOM 762 O O . ILE A 1 98 ? -2.234 -18.984 -11.609 1 97.19 98 ILE A O 1
ATOM 766 N N . GLY A 1 99 ? -1.561 -17.531 -13.125 1 96.69 99 GLY A N 1
ATOM 767 C CA . GLY A 1 99 ? -2.654 -17.781 -14.047 1 96.69 99 GLY A CA 1
ATOM 768 C C . GLY A 1 99 ? -3.906 -16.984 -13.719 1 96.69 99 GLY A C 1
ATOM 769 O O . GLY A 1 99 ? -5 -17.328 -14.18 1 96.69 99 GLY A O 1
ATOM 770 N N . LYS A 1 100 ? -3.814 -16.047 -12.914 1 97.12 100 LYS A N 1
ATOM 771 C CA . LYS A 1 100 ? -4.945 -15.188 -12.562 1 97.12 100 LYS A CA 1
ATOM 772 C C . LYS A 1 100 ? -4.824 -13.812 -13.211 1 97.12 100 LYS A C 1
ATOM 774 O O . LYS A 1 100 ? -3.719 -13.273 -13.336 1 97.12 100 LYS A O 1
ATOM 779 N N . ASP A 1 101 ? -5.965 -13.281 -13.625 1 97.25 101 ASP A N 1
ATOM 780 C CA . ASP A 1 101 ? -5.984 -11.938 -14.195 1 97.25 101 ASP A CA 1
ATOM 781 C C . ASP A 1 101 ? -6.617 -10.938 -13.227 1 97.25 101 ASP A C 1
ATOM 783 O O . ASP A 1 101 ? -7.844 -10.883 -13.102 1 97.25 101 ASP A O 1
ATOM 787 N N . TYR A 1 102 ? -5.832 -10.102 -12.625 1 96.88 102 TYR A N 1
ATOM 788 C CA . TYR A 1 102 ? -6.324 -9.086 -11.703 1 96.88 102 TYR A CA 1
ATOM 789 C C . TYR A 1 102 ? -6.469 -7.738 -12.398 1 96.88 102 TYR A C 1
ATOM 791 O O . TYR A 1 102 ? -6.93 -6.766 -11.797 1 96.88 102 TYR A O 1
ATOM 799 N N . SER A 1 103 ? -6.012 -7.641 -13.602 1 94.62 103 SER A N 1
ATOM 800 C CA . SER A 1 103 ? -6.129 -6.383 -14.336 1 94.62 103 SER A CA 1
ATOM 801 C C . SER A 1 103 ? -7.559 -6.145 -14.797 1 94.62 103 SER A C 1
ATOM 803 O O . SER A 1 103 ? -7.957 -5 -15.031 1 94.62 103 SER A O 1
ATOM 805 N N . GLY A 1 104 ? -8.375 -7.164 -14.938 1 94.44 104 GLY A N 1
ATOM 806 C CA . GLY A 1 104 ? -9.719 -7.07 -15.492 1 94.44 104 GLY A CA 1
ATOM 807 C C . GLY A 1 104 ? -9.727 -6.809 -16.984 1 94.44 104 GLY A C 1
ATOM 808 O O . GLY A 1 104 ? -10.789 -6.621 -17.578 1 94.44 104 GLY A O 1
ATOM 809 N N . LYS A 1 105 ? -8.562 -6.805 -17.641 1 96.62 105 LYS A N 1
ATOM 810 C CA . LYS A 1 105 ? -8.453 -6.465 -19.062 1 96.62 105 LYS A CA 1
ATOM 811 C C . LYS A 1 105 ? -7.871 -7.629 -19.859 1 96.62 105 LYS A C 1
ATOM 813 O O . LYS A 1 105 ? -7.512 -7.469 -21.016 1 96.62 105 LYS A O 1
ATOM 818 N N . GLY A 1 106 ? -7.754 -8.695 -19.188 1 96.25 106 GLY A N 1
ATOM 819 C CA . GLY A 1 106 ? -7.219 -9.859 -19.875 1 96.25 106 GLY A CA 1
ATOM 820 C C . GLY A 1 106 ? -5.73 -9.766 -20.141 1 96.25 106 GLY A C 1
ATOM 821 O O . GLY A 1 106 ? -5.219 -10.367 -21.094 1 96.25 106 GLY A O 1
ATOM 822 N N . PHE A 1 107 ? -5.066 -8.984 -19.406 1 96 107 PHE A N 1
ATOM 823 C CA . PHE A 1 107 ? -3.629 -8.828 -19.594 1 96 107 PHE A CA 1
ATOM 824 C C . PHE A 1 107 ? -2.893 -10.109 -19.219 1 96 107 PHE A C 1
ATOM 826 O O . PHE A 1 107 ? -3.186 -10.727 -18.203 1 96 107 PHE A O 1
ATOM 833 N N . GLY A 1 108 ? -2.027 -10.57 -20.141 1 96.88 108 GLY A N 1
ATOM 834 C CA . GLY A 1 108 ? -1.157 -11.695 -19.844 1 96.88 108 GLY A CA 1
ATOM 835 C C . GLY A 1 108 ? 0.055 -11.305 -19.016 1 96.88 108 GLY A C 1
ATOM 836 O O . GLY A 1 108 ? 0.152 -10.172 -18.547 1 96.88 108 GLY A O 1
ATOM 837 N N . ILE A 1 109 ? 0.911 -12.289 -18.781 1 98.31 109 ILE A N 1
ATOM 838 C CA . ILE A 1 109 ? 2.104 -12.125 -17.953 1 98.31 109 ILE A CA 1
ATOM 839 C C . ILE A 1 109 ? 2.971 -11 -18.516 1 98.31 109 ILE A C 1
ATOM 841 O O . ILE A 1 109 ? 3.412 -10.117 -17.781 1 98.31 109 ILE A O 1
ATOM 845 N N . GLU A 1 110 ? 3.227 -10.977 -19.766 1 98.38 110 GLU A N 1
ATOM 846 C CA . GLU A 1 110 ? 4.121 -10.016 -20.406 1 98.38 110 GLU A CA 1
ATOM 847 C C . GLU A 1 110 ? 3.596 -8.594 -20.266 1 98.38 110 GLU A C 1
ATOM 849 O O . GLU A 1 110 ? 4.363 -7.668 -20 1 98.38 110 GLU A O 1
ATOM 854 N N . LYS A 1 111 ? 2.348 -8.445 -20.516 1 98.56 111 LYS A N 1
ATOM 855 C CA . LYS A 1 111 ? 1.765 -7.113 -20.406 1 98.56 111 LYS A CA 1
ATOM 856 C C . LYS A 1 111 ? 1.825 -6.602 -18.969 1 98.56 111 LYS A C 1
ATOM 858 O O . LYS A 1 111 ? 2.123 -5.43 -18.734 1 98.56 111 LYS A O 1
ATOM 863 N N . CYS A 1 112 ? 1.481 -7.453 -18.016 1 98.56 112 CYS A N 1
ATOM 864 C CA . CYS A 1 112 ? 1.558 -7.059 -16.609 1 98.56 112 CYS A CA 1
ATOM 865 C C . CYS A 1 112 ? 2.98 -6.664 -16.234 1 98.56 112 CYS A C 1
ATOM 867 O O . CYS A 1 112 ? 3.184 -5.699 -15.5 1 98.56 112 CYS A O 1
ATOM 869 N N . LEU A 1 113 ? 3.922 -7.414 -16.719 1 98.62 113 LEU A N 1
ATOM 870 C CA . LEU A 1 113 ? 5.324 -7.094 -16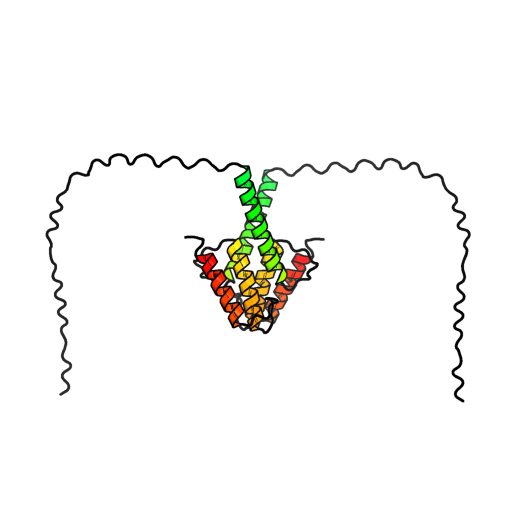.469 1 98.62 113 LEU A CA 1
ATOM 871 C C . LEU A 1 113 ? 5.699 -5.754 -17.094 1 98.62 113 LEU A C 1
ATOM 873 O O . LEU A 1 113 ? 6.406 -4.953 -16.469 1 98.62 113 LEU A O 1
ATOM 877 N N . GLN A 1 114 ? 5.27 -5.469 -18.281 1 98.69 114 GLN A N 1
ATOM 878 C CA . GLN A 1 114 ? 5.543 -4.207 -18.953 1 98.69 114 GLN A CA 1
ATOM 879 C C . GLN A 1 114 ? 4.988 -3.025 -18.156 1 98.69 114 GLN A C 1
ATOM 881 O O . GLN A 1 114 ? 5.672 -2.014 -17.984 1 98.69 114 GLN A O 1
ATOM 886 N N . ILE A 1 115 ? 3.768 -3.148 -17.734 1 98.56 115 ILE A N 1
ATOM 887 C CA . ILE A 1 115 ? 3.127 -2.074 -16.984 1 98.56 115 ILE A CA 1
ATOM 888 C C . ILE A 1 115 ? 3.883 -1.835 -15.688 1 98.56 115 ILE A C 1
ATOM 890 O O . ILE A 1 115 ? 4.09 -0.688 -15.281 1 98.56 115 ILE A O 1
ATOM 894 N N . LEU A 1 116 ? 4.219 -2.951 -15.016 1 98.5 116 LEU A N 1
ATOM 895 C CA . LEU A 1 116 ? 4.98 -2.84 -13.773 1 98.5 116 LEU A CA 1
ATOM 896 C C . LEU A 1 116 ? 6.285 -2.084 -14.008 1 98.5 116 LEU A C 1
ATOM 898 O O . LEU A 1 116 ? 6.613 -1.163 -13.25 1 98.5 116 LEU A O 1
ATOM 902 N N . ASN A 1 117 ? 7.012 -2.432 -15.039 1 97.94 117 ASN A N 1
ATOM 903 C CA . ASN A 1 117 ? 8.273 -1.769 -15.367 1 97.94 117 ASN A CA 1
ATOM 904 C C . ASN A 1 117 ? 8.062 -0.29 -15.68 1 97.94 117 ASN A C 1
ATOM 906 O O . ASN A 1 117 ? 8.828 0.56 -15.227 1 97.94 117 ASN A O 1
ATOM 910 N N . GLU A 1 118 ? 7.113 0.015 -16.453 1 97.69 118 GLU A N 1
ATOM 911 C CA . GLU A 1 118 ? 6.809 1.405 -16.766 1 97.69 118 GLU A CA 1
ATOM 912 C C . GLU A 1 118 ? 6.492 2.205 -15.508 1 97.69 118 GLU A C 1
ATOM 914 O O . GLU A 1 118 ? 6.902 3.359 -15.383 1 97.69 118 GLU A O 1
ATOM 919 N N . THR A 1 119 ? 5.68 1.597 -14.648 1 97.5 119 THR A N 1
ATOM 920 C CA . THR A 1 119 ? 5.324 2.254 -13.398 1 97.5 119 THR A CA 1
ATOM 921 C C . THR A 1 119 ? 6.57 2.539 -12.562 1 97.5 119 THR A C 1
ATOM 923 O O . THR A 1 119 ? 6.734 3.643 -12.039 1 97.5 119 THR A O 1
ATOM 926 N N . MET A 1 120 ? 7.43 1.557 -12.438 1 96.38 120 MET A N 1
ATOM 927 C CA . MET A 1 120 ? 8.656 1.738 -11.664 1 96.38 120 MET A CA 1
ATOM 928 C C . MET A 1 120 ? 9.516 2.85 -12.266 1 96.38 120 MET A C 1
ATOM 930 O O . MET A 1 120 ? 10.078 3.668 -11.539 1 96.38 120 MET A O 1
ATOM 934 N N . GLU A 1 121 ? 9.625 2.898 -13.547 1 93.88 121 GLU A N 1
ATOM 935 C CA . GLU A 1 121 ? 10.406 3.92 -14.234 1 93.88 121 GLU A CA 1
ATOM 936 C C . GLU A 1 121 ? 9.836 5.312 -13.992 1 93.88 121 GLU A C 1
ATOM 938 O O . GLU A 1 121 ? 10.586 6.27 -13.781 1 93.88 121 GLU A O 1
ATOM 943 N N . SER A 1 122 ? 8.57 5.41 -14.07 1 93.69 122 SER A N 1
ATOM 944 C CA . SER A 1 122 ? 7.922 6.703 -13.891 1 93.69 122 SER A CA 1
ATOM 945 C C . SER A 1 122 ? 8.117 7.23 -12.477 1 93.69 122 SER A C 1
ATOM 947 O O . SER A 1 122 ? 8.172 8.438 -12.258 1 93.69 122 SER A O 1
ATOM 949 N N . GLU A 1 123 ? 8.18 6.262 -11.469 1 91.5 123 GLU A N 1
ATOM 950 C CA . GLU A 1 123 ? 8.281 6.664 -10.07 1 91.5 123 GLU A CA 1
ATOM 951 C C . GLU A 1 123 ? 9.734 6.902 -9.672 1 91.5 123 GLU A C 1
ATOM 953 O O . GLU A 1 123 ? 10.008 7.59 -8.688 1 91.5 123 GLU A O 1
ATOM 958 N N . SER A 1 124 ? 10.711 6.305 -10.305 1 84.44 124 SER A N 1
ATOM 959 C CA . SER A 1 124 ? 12.125 6.496 -10.023 1 84.44 124 SER A CA 1
ATOM 960 C C . SER A 1 124 ? 12.602 7.871 -10.484 1 84.44 124 SER A C 1
ATOM 962 O O . SER A 1 124 ? 13.57 8.406 -9.953 1 84.44 124 SER A O 1
ATOM 964 N N . HIS A 1 125 ? 12.039 8.461 -11.352 1 69.69 125 HIS A N 1
ATOM 965 C CA . HIS A 1 125 ? 12.438 9.734 -11.945 1 69.69 125 HIS A CA 1
ATOM 966 C C . HIS A 1 125 ? 11.859 10.914 -11.156 1 69.69 125 HIS A C 1
ATOM 968 O O . HIS A 1 125 ? 12.438 12 -11.148 1 69.69 125 HIS A O 1
ATOM 974 N N . ILE A 1 126 ? 10.828 10.727 -10.477 1 58.44 126 ILE A N 1
ATOM 975 C CA . ILE A 1 126 ? 10.172 11.844 -9.812 1 58.44 126 ILE A CA 1
ATOM 976 C C . ILE A 1 126 ? 11.094 12.422 -8.734 1 58.44 126 ILE A C 1
ATOM 978 O O . ILE A 1 126 ? 11.047 13.617 -8.445 1 58.44 126 ILE A O 1
ATOM 982 N N . ARG A 1 127 ? 12.07 11.672 -8.062 1 56.94 127 ARG A N 1
ATOM 983 C CA . ARG A 1 127 ? 12.961 12.25 -7.066 1 56.94 127 ARG A CA 1
ATOM 984 C C . ARG A 1 127 ? 14.062 13.07 -7.73 1 56.94 127 ARG A C 1
ATOM 986 O O . ARG A 1 127 ? 14.875 13.703 -7.051 1 56.94 127 ARG A O 1
ATOM 993 N N . ARG A 1 128 ? 14.344 13.016 -9.094 1 45.84 128 ARG A N 1
ATOM 994 C CA . ARG A 1 128 ? 15.375 13.938 -9.562 1 45.84 128 ARG A CA 1
ATOM 995 C C . ARG A 1 128 ? 14.805 15.336 -9.758 1 45.84 128 ARG A C 1
ATOM 997 O O . ARG A 1 128 ? 13.664 15.492 -10.203 1 45.84 128 ARG A O 1
ATOM 1004 N N . MET B 1 1 ? 66.188 -25.547 -21.281 1 26.55 1 MET B N 1
ATOM 1005 C CA . MET B 1 1 ? 67.062 -24.375 -21.312 1 26.55 1 MET B CA 1
ATOM 1006 C C . MET B 1 1 ? 66.312 -23.141 -21.766 1 26.55 1 MET B C 1
ATOM 1008 O O . MET B 1 1 ? 66.875 -22.188 -22.266 1 26.55 1 MET B O 1
ATOM 1012 N N . ASN B 1 2 ? 64.875 -23.234 -21.828 1 31.88 2 ASN B N 1
ATOM 1013 C CA . ASN B 1 2 ? 64 -22.203 -22.312 1 31.88 2 ASN B CA 1
ATOM 1014 C C . ASN B 1 2 ? 64.062 -20.938 -21.484 1 31.88 2 ASN B C 1
ATOM 1016 O O . ASN B 1 2 ? 63.812 -20.938 -20.281 1 31.88 2 ASN B O 1
ATOM 1020 N N . THR B 1 3 ? 65.062 -19.984 -21.859 1 32.81 3 THR B N 1
ATOM 1021 C CA . THR B 1 3 ? 65.5 -18.656 -21.484 1 32.81 3 THR B CA 1
ATOM 1022 C C . THR B 1 3 ? 64.375 -17.641 -21.562 1 32.81 3 THR B C 1
ATOM 1024 O O . THR B 1 3 ? 63.906 -17.344 -22.656 1 32.81 3 THR B O 1
ATOM 1027 N N . PHE B 1 4 ? 63.344 -17.719 -20.625 1 40.53 4 PHE B N 1
ATOM 1028 C CA . PHE B 1 4 ? 62.219 -16.844 -20.375 1 40.53 4 PHE B CA 1
ATOM 1029 C C . PHE B 1 4 ? 62.688 -15.398 -20.188 1 40.53 4 PHE B C 1
ATOM 1031 O O . PHE B 1 4 ? 63.438 -15.102 -19.25 1 40.53 4 PHE B O 1
ATOM 1038 N N . SER B 1 5 ? 62.969 -14.672 -21.359 1 31.67 5 SER B N 1
ATOM 1039 C CA . SER B 1 5 ? 63.375 -13.289 -21.594 1 31.67 5 SER B CA 1
ATOM 1040 C C . SER B 1 5 ? 62.5 -12.32 -20.797 1 31.67 5 SER B C 1
ATOM 1042 O O . SER B 1 5 ? 61.25 -12.445 -20.797 1 31.67 5 SER B O 1
ATOM 1044 N N . SER B 1 6 ? 63.031 -11.688 -19.656 1 31.89 6 SER B N 1
ATOM 1045 C CA . SER B 1 6 ? 62.781 -10.719 -18.609 1 31.89 6 SER B CA 1
ATOM 1046 C C . SER B 1 6 ? 62.438 -9.352 -19.188 1 31.89 6 SER B C 1
ATOM 1048 O O . SER B 1 6 ? 63.281 -8.656 -19.719 1 31.89 6 SER B O 1
ATOM 1050 N N . ILE B 1 7 ? 61.281 -9.227 -19.953 1 34.44 7 ILE B N 1
ATOM 1051 C CA . ILE B 1 7 ? 60.906 -7.973 -20.609 1 34.44 7 ILE B CA 1
ATOM 1052 C C . ILE B 1 7 ? 60.781 -6.863 -19.562 1 34.44 7 ILE B C 1
ATOM 1054 O O . ILE B 1 7 ? 59.969 -6.945 -18.641 1 34.44 7 ILE B O 1
ATOM 1058 N N . HIS B 1 8 ? 61.938 -6.109 -19.219 1 31.39 8 HIS B N 1
ATOM 1059 C CA . HIS B 1 8 ? 62.188 -4.973 -18.344 1 31.39 8 HIS B CA 1
ATOM 1060 C C . HIS B 1 8 ? 61.375 -3.754 -18.766 1 31.39 8 HIS B C 1
ATOM 1062 O O . HIS B 1 8 ? 61.656 -3.154 -19.812 1 31.39 8 HIS B O 1
ATOM 1068 N N . PHE B 1 9 ? 60 -3.875 -18.766 1 31.53 9 PHE B N 1
ATOM 1069 C CA . PHE B 1 9 ? 59.25 -2.699 -19.172 1 31.53 9 PHE B CA 1
ATOM 1070 C C . PHE B 1 9 ? 59.625 -1.495 -18.312 1 31.53 9 PHE B C 1
ATOM 1072 O O . PHE B 1 9 ? 59.344 -1.488 -17.109 1 31.53 9 PHE B O 1
ATOM 1079 N N . LEU B 1 10 ? 60.719 -0.735 -18.547 1 29.58 10 LEU B N 1
ATOM 1080 C CA . LEU B 1 10 ? 61.281 0.474 -17.969 1 29.58 10 LEU B CA 1
ATOM 1081 C C . LEU B 1 10 ? 60.312 1.648 -18.109 1 29.58 10 LEU B C 1
ATOM 1083 O O . LEU B 1 10 ? 60.125 2.16 -19.203 1 29.58 10 LEU B O 1
ATOM 1087 N N . VAL B 1 11 ? 59.094 1.564 -17.641 1 30.31 11 VAL B N 1
ATOM 1088 C CA . VAL B 1 11 ? 58.188 2.705 -17.781 1 30.31 11 VAL B CA 1
ATOM 1089 C C . VAL B 1 11 ? 58.781 3.932 -17.109 1 30.31 11 VAL B C 1
ATOM 1091 O O . VAL B 1 11 ? 59.094 3.902 -15.914 1 30.31 11 VAL B O 1
ATOM 1094 N N . SER B 1 12 ? 59.594 4.738 -17.828 1 28.33 12 SER B N 1
ATOM 1095 C CA . SER B 1 12 ? 60.25 6.012 -17.562 1 28.33 12 SER B CA 1
ATOM 1096 C C . SER B 1 12 ? 59.281 7.055 -17.047 1 28.33 12 SER B C 1
ATOM 1098 O O . SER B 1 12 ? 58.281 7.363 -17.734 1 28.33 12 SER B O 1
ATOM 1100 N N . PHE B 1 13 ? 59 7.066 -15.758 1 29.17 13 PHE B N 1
ATOM 1101 C CA . PHE B 1 13 ? 58.188 7.977 -14.945 1 29.17 13 PHE B CA 1
ATOM 1102 C C . PHE B 1 13 ? 58.719 9.406 -15.055 1 29.17 13 PHE B C 1
ATOM 1104 O O . PHE B 1 13 ? 59.812 9.711 -14.547 1 29.17 13 PHE B O 1
ATOM 1111 N N . PHE B 1 14 ? 58.625 10.047 -16.281 1 29.25 14 PHE B N 1
ATOM 1112 C CA . PHE B 1 14 ? 59.031 11.422 -16.5 1 29.25 14 PHE B CA 1
ATOM 1113 C C . PHE B 1 14 ? 58.375 12.359 -15.5 1 29.25 14 PHE B C 1
ATOM 1115 O O . PHE B 1 14 ? 57.125 12.43 -15.445 1 29.25 14 PHE B O 1
ATOM 1122 N N . PHE B 1 15 ? 59 12.461 -14.297 1 29.78 15 PHE B N 1
ATOM 1123 C CA . PHE B 1 15 ? 58.656 13.359 -13.195 1 29.78 15 PHE B CA 1
ATOM 1124 C C . PHE B 1 15 ? 58.719 14.82 -13.641 1 29.78 15 PHE B C 1
ATOM 1126 O O . PHE B 1 15 ? 59.812 15.344 -13.867 1 29.78 15 PHE B O 1
ATOM 1133 N N . ILE B 1 16 ? 57.844 15.188 -14.625 1 29.19 16 ILE B N 1
ATOM 1134 C CA . ILE B 1 16 ? 57.781 16.562 -15.086 1 29.19 16 ILE B CA 1
ATOM 1135 C C . ILE B 1 16 ? 57.625 17.5 -13.898 1 29.19 16 ILE B C 1
ATOM 1137 O O . ILE B 1 16 ? 56.625 17.453 -13.172 1 29.19 16 ILE B O 1
ATOM 1141 N N . THR B 1 17 ? 58.719 17.719 -13.211 1 30.72 17 THR B N 1
ATOM 1142 C CA . THR B 1 17 ? 58.781 18.641 -12.078 1 30.72 17 THR B CA 1
ATOM 1143 C C . THR B 1 17 ? 58.375 20.047 -12.5 1 30.72 17 THR B C 1
ATOM 1145 O O . THR B 1 17 ? 59.125 20.734 -13.195 1 30.72 17 THR B O 1
ATOM 1148 N N . TYR B 1 18 ? 57.312 20.156 -13.336 1 29.36 18 TYR B N 1
ATOM 1149 C CA . TYR B 1 18 ? 57.031 21.531 -13.734 1 29.36 18 TYR B CA 1
ATOM 1150 C C . TYR B 1 18 ? 56.938 22.438 -12.508 1 29.36 18 TYR B C 1
ATOM 1152 O O . TYR B 1 18 ? 56.344 22.047 -11.484 1 29.36 18 TYR B O 1
ATOM 1160 N N . PRO B 1 19 ? 58.031 23.281 -12.336 1 35.75 19 PRO B N 1
ATOM 1161 C CA . PRO B 1 19 ? 58.125 24.266 -11.258 1 35.75 19 PRO B CA 1
ATOM 1162 C C . PRO B 1 19 ? 56.906 25.188 -11.203 1 35.75 19 PRO B C 1
ATOM 1164 O O . PRO B 1 19 ? 56.594 25.859 -12.195 1 35.75 19 PRO B O 1
ATOM 1167 N N . LEU B 1 20 ? 55.781 24.719 -10.672 1 30.69 20 LEU B N 1
ATOM 1168 C CA . LEU B 1 20 ? 54.594 25.516 -10.539 1 30.69 20 LEU B CA 1
ATOM 1169 C C . LEU B 1 20 ? 54.875 26.828 -9.812 1 30.69 20 LEU B C 1
ATOM 1171 O O . LEU B 1 20 ? 55.219 26.812 -8.633 1 30.69 20 LEU B O 1
ATOM 1175 N N . THR B 1 21 ? 55.656 27.766 -10.484 1 34.31 21 THR B N 1
ATOM 1176 C CA . THR B 1 21 ? 55.781 29.078 -9.883 1 34.31 21 THR B CA 1
ATOM 1177 C C . THR B 1 21 ? 54.438 29.672 -9.57 1 34.31 21 THR B C 1
ATOM 1179 O O . THR B 1 21 ? 53.594 29.875 -10.469 1 34.31 21 THR B O 1
ATOM 1182 N N . ALA B 1 22 ? 53.812 29.25 -8.5 1 32.25 22 ALA B N 1
ATOM 1183 C CA . ALA B 1 22 ? 52.531 29.719 -7.953 1 32.25 22 ALA B CA 1
ATOM 1184 C C . ALA B 1 22 ? 52.531 31.234 -7.809 1 32.25 22 ALA B C 1
ATOM 1186 O O . ALA B 1 22 ? 53.312 31.797 -7.02 1 32.25 22 ALA B O 1
ATOM 1187 N N . VAL B 1 23 ? 52.562 31.969 -8.938 1 38 23 VAL B N 1
ATOM 1188 C CA . VAL B 1 23 ? 52.406 33.406 -8.695 1 38 23 VAL B CA 1
ATOM 1189 C C . VAL B 1 23 ? 51.156 33.625 -7.867 1 38 23 VAL B C 1
ATOM 1191 O O . VAL B 1 23 ? 50.094 33.094 -8.18 1 38 23 VAL B O 1
ATOM 1194 N N . ILE B 1 24 ? 51.219 33.688 -6.609 1 34.25 24 ILE B N 1
ATOM 1195 C CA . ILE B 1 24 ? 50.25 34.031 -5.594 1 34.25 24 ILE B CA 1
ATOM 1196 C C . ILE B 1 24 ? 49.438 35.25 -6.023 1 34.25 24 ILE B C 1
ATOM 1198 O O . ILE B 1 24 ? 50 36.344 -6.109 1 34.25 24 ILE B O 1
ATOM 1202 N N . SER B 1 25 ? 48.875 35.281 -7.27 1 37.94 25 SER B N 1
ATOM 1203 C CA . SER B 1 25 ? 48.125 36.5 -7.504 1 37.94 25 SER B CA 1
ATOM 1204 C C . SER B 1 25 ? 47.156 36.781 -6.375 1 37.94 25 SER B C 1
ATOM 1206 O O . SER B 1 25 ? 46.719 35.875 -5.676 1 37.94 25 SER B O 1
ATOM 1208 N N . SER B 1 26 ? 47.125 38.031 -5.902 1 43.59 26 SER B N 1
ATOM 1209 C CA . SER B 1 26 ? 46.281 38.594 -4.855 1 43.59 26 SER B CA 1
ATOM 1210 C C . SER B 1 26 ? 44.812 38.281 -5.09 1 43.59 26 SER B C 1
ATOM 1212 O O . SER B 1 26 ? 44.375 38.125 -6.234 1 43.59 26 SER B O 1
ATOM 1214 N N . PRO B 1 27 ? 44.125 37.531 -4.176 1 44.66 27 PRO B N 1
ATOM 1215 C CA . PRO B 1 27 ? 42.75 37.094 -4.309 1 44.66 27 PRO B CA 1
ATOM 1216 C C . PRO B 1 27 ? 41.812 38.188 -4.82 1 44.66 27 PRO B C 1
ATOM 1218 O O . PRO B 1 27 ? 42.031 39.375 -4.543 1 44.66 27 PRO B O 1
ATOM 1221 N N . PRO B 1 28 ? 41.344 38.062 -6.098 1 47.53 28 PRO B N 1
ATOM 1222 C CA . PRO B 1 28 ? 40.406 39.062 -6.527 1 47.53 28 PRO B CA 1
ATOM 1223 C C . PRO B 1 28 ? 39.375 39.406 -5.445 1 47.53 28 PRO B C 1
ATOM 1225 O O . PRO B 1 28 ? 39.094 38.594 -4.562 1 47.53 28 PRO B O 1
ATOM 1228 N N . HIS B 1 29 ? 39.188 40.688 -5.121 1 51.75 29 HIS B N 1
ATOM 1229 C CA . HIS B 1 29 ? 38.156 41.219 -4.242 1 51.75 29 HIS B CA 1
ATOM 1230 C C . HIS B 1 29 ? 36.812 40.625 -4.559 1 51.75 29 HIS B C 1
ATOM 1232 O O . HIS B 1 29 ? 36.344 40.719 -5.699 1 51.75 29 HIS B O 1
ATOM 1238 N N . LEU B 1 30 ? 36.438 39.469 -4.055 1 50.06 30 LEU B N 1
ATOM 1239 C CA . LEU B 1 30 ? 35.125 38.844 -4.188 1 50.06 30 LEU B CA 1
ATOM 1240 C C . LEU B 1 30 ? 34.031 39.875 -4.082 1 50.06 30 LEU B C 1
ATOM 1242 O O . LEU B 1 30 ? 33.875 40.562 -3.055 1 50.06 30 LEU B O 1
ATOM 1246 N N . THR B 1 31 ? 33.719 40.625 -5.145 1 57.06 31 THR B N 1
ATOM 1247 C CA . THR B 1 31 ? 32.5 41.406 -5.109 1 57.06 31 THR B CA 1
ATOM 1248 C C . THR B 1 31 ? 31.344 40.625 -4.492 1 57.06 31 THR B C 1
ATOM 1250 O O . THR B 1 31 ? 31.141 39.469 -4.828 1 57.06 31 THR B O 1
ATOM 1253 N N . PRO B 1 32 ? 30.812 40.969 -3.363 1 58.31 32 PRO B N 1
ATOM 1254 C CA . PRO B 1 32 ? 29.703 40.219 -2.76 1 58.31 32 PRO B CA 1
ATOM 1255 C C . PRO B 1 32 ? 28.641 39.812 -3.779 1 58.31 32 PRO B C 1
ATOM 1257 O O . PRO B 1 32 ? 28.281 40.625 -4.648 1 58.31 32 PRO B O 1
ATOM 1260 N N . LEU B 1 33 ? 28.594 38.594 -4.23 1 61.91 33 LEU B N 1
ATOM 1261 C CA . LEU B 1 33 ? 27.484 38.125 -5.051 1 61.91 33 LEU B CA 1
ATOM 1262 C C . LEU B 1 33 ? 26.172 38.75 -4.594 1 61.91 33 LEU B C 1
ATOM 1264 O O . LEU B 1 33 ? 26 39.062 -3.412 1 61.91 33 LEU B O 1
ATOM 1268 N N . PRO B 1 34 ? 25.391 39.406 -5.469 1 70.62 34 PRO B N 1
ATOM 1269 C CA . PRO B 1 34 ? 24.094 39.938 -5.039 1 70.62 34 PRO B CA 1
ATOM 1270 C C . PRO B 1 34 ? 23.281 38.906 -4.25 1 70.62 34 PRO B C 1
ATOM 1272 O O . PRO B 1 34 ? 23.438 37.688 -4.465 1 70.62 34 PRO B O 1
ATOM 1275 N N . PRO B 1 35 ? 22.734 39.25 -3.105 1 69.94 35 PRO B N 1
ATOM 1276 C CA . PRO B 1 35 ? 21.922 38.312 -2.332 1 69.94 35 PRO B CA 1
ATOM 1277 C C . PRO B 1 35 ? 20.938 37.531 -3.195 1 69.94 35 PRO B C 1
ATOM 1279 O O . PRO B 1 35 ? 20.5 38.031 -4.238 1 69.94 35 PRO B O 1
ATOM 1282 N N . PRO B 1 36 ? 20.891 36.25 -3.08 1 73.62 36 PRO B N 1
ATOM 1283 C CA . PRO B 1 36 ? 19.891 35.5 -3.836 1 73.62 36 PRO B CA 1
ATOM 1284 C C . PRO B 1 36 ? 18.516 36.156 -3.824 1 73.62 36 PRO B C 1
ATOM 1286 O O . PRO B 1 36 ? 18.172 36.844 -2.863 1 73.62 36 PRO B O 1
ATOM 1289 N N . PRO B 1 37 ? 17.875 36.312 -5.027 1 77.31 37 PRO B N 1
ATOM 1290 C CA . PRO B 1 37 ? 16.531 36.875 -5.043 1 77.31 37 PRO B CA 1
ATOM 1291 C C . PRO B 1 37 ? 15.617 36.281 -3.982 1 77.31 37 PRO B C 1
ATOM 1293 O O . PRO B 1 37 ? 15.805 35.125 -3.594 1 77.31 37 PRO B O 1
ATOM 1296 N N . PRO B 1 38 ? 14.734 37.094 -3.281 1 77.12 38 PRO B N 1
ATOM 1297 C CA . PRO B 1 38 ? 13.805 36.531 -2.295 1 77.12 38 PRO B CA 1
ATOM 1298 C C . PRO B 1 38 ? 12.945 35.406 -2.855 1 77.12 38 PRO B C 1
ATOM 1300 O O . PRO B 1 38 ? 12.656 35.375 -4.055 1 77.12 38 PRO B O 1
ATOM 1303 N N . PRO B 1 39 ? 12.734 34.438 -2.025 1 75.44 39 PRO B N 1
ATOM 1304 C CA . PRO B 1 39 ? 11.867 33.344 -2.504 1 75.44 39 PRO B CA 1
ATOM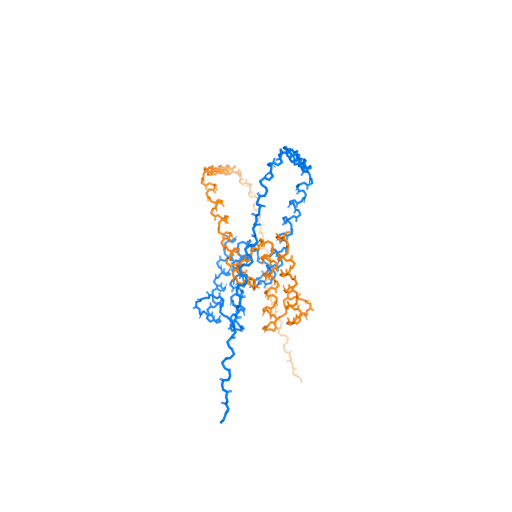 1305 C C . PRO B 1 39 ? 10.508 33.875 -2.979 1 75.44 39 PRO B C 1
ATOM 1307 O O . PRO B 1 39 ? 10 34.875 -2.457 1 75.44 39 PRO B O 1
ATOM 1310 N N . PRO B 1 40 ? 10.062 33.438 -4.125 1 79 40 PRO B N 1
ATOM 1311 C CA . PRO B 1 40 ? 8.758 33.875 -4.609 1 79 40 PRO B CA 1
ATOM 1312 C C . PRO B 1 40 ? 7.672 33.781 -3.533 1 79 40 PRO B C 1
ATOM 1314 O O . PRO B 1 40 ? 7.777 32.969 -2.607 1 79 40 PRO B O 1
ATOM 1317 N N . PRO B 1 41 ? 6.758 34.719 -3.457 1 80.44 41 PRO B N 1
ATOM 1318 C CA . PRO B 1 41 ? 5.672 34.688 -2.475 1 80.44 41 PRO B CA 1
ATOM 1319 C C . PRO B 1 41 ? 4.895 33.375 -2.51 1 80.44 41 PRO B C 1
ATOM 1321 O O . PRO B 1 41 ? 4.758 32.75 -3.57 1 80.44 41 PRO B O 1
ATOM 1324 N N . PRO B 1 42 ? 4.496 32.938 -1.354 1 79.31 42 PRO B N 1
ATOM 1325 C CA . PRO B 1 42 ? 3.721 31.703 -1.313 1 79.31 42 PRO B CA 1
ATOM 1326 C C . PRO B 1 42 ? 2.41 31.797 -2.09 1 79.31 42 PRO B C 1
ATOM 1328 O O . PRO B 1 42 ? 1.809 32.875 -2.158 1 79.31 42 PRO B O 1
ATOM 1331 N N . PRO B 1 43 ? 2.072 30.859 -2.824 1 80.12 43 PRO B N 1
ATOM 1332 C CA . PRO B 1 43 ? 0.806 30.859 -3.562 1 80.12 43 PRO B CA 1
ATOM 1333 C C . PRO B 1 43 ? -0.395 31.172 -2.674 1 80.12 43 PRO B C 1
ATOM 1335 O O . PRO B 1 43 ? -0.334 30.984 -1.456 1 80.12 43 PRO B O 1
ATOM 1338 N N . PRO B 1 44 ? -1.368 31.797 -3.285 1 86.56 44 PRO B N 1
ATOM 1339 C CA . PRO B 1 44 ? -2.586 32.031 -2.51 1 86.56 44 PRO B CA 1
ATOM 1340 C C . PRO B 1 44 ? -3.1 30.797 -1.799 1 86.56 44 PRO B C 1
ATOM 1342 O O . PRO B 1 44 ? -2.934 29.688 -2.303 1 86.56 44 PRO B O 1
ATOM 1345 N N . PRO B 1 45 ? -3.695 30.969 -0.698 1 88.38 45 PRO B N 1
ATOM 1346 C CA . PRO B 1 45 ? -4.145 29.844 0.116 1 88.38 45 PRO B CA 1
ATOM 1347 C C . PRO B 1 45 ? -5.113 28.922 -0.628 1 88.38 45 PRO B C 1
ATOM 1349 O O . PRO B 1 45 ? -5.074 27.703 -0.456 1 88.38 45 PRO B O 1
ATOM 1352 N N . CYS B 1 46 ? -5.988 29.5 -1.422 1 91 46 CYS B N 1
ATOM 1353 C CA . CYS B 1 46 ? -6.977 28.734 -2.166 1 91 46 CYS B CA 1
ATOM 1354 C C . CYS B 1 46 ? -6.297 27.719 -3.09 1 91 46 CYS B C 1
ATOM 1356 O O . CYS B 1 46 ? -6.715 26.562 -3.166 1 91 46 CYS B O 1
ATOM 1358 N N . GLU B 1 47 ? -5.328 28.188 -3.719 1 91.06 47 GLU B N 1
ATOM 1359 C CA . GLU B 1 47 ? -4.602 27.328 -4.648 1 91.06 47 GLU B CA 1
ATOM 1360 C C . GLU B 1 47 ? -3.842 26.234 -3.908 1 91.06 47 GLU B C 1
ATOM 1362 O O . GLU B 1 47 ? -3.848 25.078 -4.328 1 91.06 47 GLU B O 1
ATOM 1367 N N . ALA B 1 48 ? -3.174 26.625 -2.842 1 89.94 48 ALA B N 1
ATOM 1368 C CA . ALA B 1 48 ? -2.436 25.656 -2.035 1 89.94 48 ALA B CA 1
ATOM 1369 C C . ALA B 1 48 ? -3.361 24.562 -1.499 1 89.94 48 ALA B C 1
ATOM 1371 O O . ALA B 1 48 ? -3.021 23.375 -1.529 1 89.94 48 ALA B O 1
ATOM 1372 N N . ASN B 1 49 ? -4.516 24.906 -1.062 1 92.38 49 ASN B N 1
ATOM 1373 C CA . ASN B 1 49 ? -5.504 23.969 -0.536 1 92.38 49 ASN B CA 1
ATOM 1374 C C . ASN B 1 49 ? -6.02 23.031 -1.623 1 92.38 49 ASN B C 1
ATOM 1376 O O . ASN B 1 49 ? -6.223 21.844 -1.376 1 92.38 49 ASN B O 1
ATOM 1380 N N . ALA B 1 50 ? -6.23 23.688 -2.721 1 94.12 50 ALA B N 1
ATOM 1381 C CA . ALA B 1 50 ? -6.695 22.875 -3.842 1 94.12 50 ALA B CA 1
ATOM 1382 C C . ALA B 1 50 ? -5.664 21.812 -4.219 1 94.12 50 ALA B C 1
ATOM 1384 O O . ALA B 1 50 ? -6.02 20.688 -4.539 1 94.12 50 ALA B O 1
ATOM 1385 N N . ARG B 1 51 ? -4.434 22.156 -4.188 1 92.62 51 ARG B N 1
ATOM 1386 C CA . ARG B 1 51 ? -3.375 21.203 -4.508 1 92.62 51 ARG B CA 1
ATOM 1387 C C . ARG B 1 51 ? -3.332 20.078 -3.488 1 92.62 51 ARG B C 1
ATOM 1389 O O . ARG B 1 51 ? -3.201 18.906 -3.857 1 92.62 51 ARG B O 1
ATOM 1396 N N . GLU B 1 52 ? -3.479 20.438 -2.256 1 93.94 52 GLU B N 1
ATOM 1397 C CA . GLU B 1 52 ? -3.453 19.438 -1.192 1 93.94 52 GLU B CA 1
ATOM 1398 C C . GLU B 1 52 ? -4.648 18.484 -1.29 1 93.94 52 GLU B C 1
ATOM 1400 O O . GLU B 1 52 ? -4.512 17.281 -1.081 1 93.94 52 GLU B O 1
ATOM 1405 N N . ARG B 1 53 ? -5.75 19.078 -1.618 1 94.56 53 ARG B N 1
ATOM 1406 C CA . ARG B 1 53 ? -6.949 18.266 -1.779 1 94.56 53 ARG B CA 1
ATOM 1407 C C . ARG B 1 53 ? -6.773 17.25 -2.902 1 94.56 53 ARG B C 1
ATOM 1409 O O . ARG B 1 53 ? -7.18 16.094 -2.77 1 94.56 53 ARG B O 1
ATOM 1416 N N . THR B 1 54 ? -6.188 17.703 -3.996 1 95.81 54 THR B N 1
ATOM 1417 C CA . THR B 1 54 ? -5.918 16.812 -5.121 1 95.81 54 THR B CA 1
ATOM 1418 C C . THR B 1 54 ? -4.941 15.711 -4.715 1 95.81 54 THR B C 1
ATOM 1420 O O . THR B 1 54 ? -5.098 14.555 -5.121 1 95.81 54 THR B O 1
ATOM 1423 N N . ARG B 1 55 ? -3.924 16 -4.043 1 93.88 55 ARG B N 1
ATOM 1424 C CA . ARG B 1 55 ? -2.938 15.023 -3.586 1 93.88 55 ARG B CA 1
ATOM 1425 C C . ARG B 1 55 ? -3.59 13.953 -2.723 1 93.88 55 ARG B C 1
ATOM 1427 O O . ARG B 1 55 ? -3.354 12.758 -2.924 1 93.88 55 ARG B O 1
ATOM 1434 N N . VAL B 1 56 ? -4.426 14.469 -1.836 1 95.25 56 VAL B N 1
ATOM 1435 C CA . VAL B 1 56 ? -5.102 13.547 -0.921 1 95.25 56 VAL B CA 1
ATOM 1436 C C . VAL B 1 56 ? -6.012 12.609 -1.709 1 95.25 56 VAL B C 1
ATOM 1438 O O . VAL B 1 56 ? -6.059 11.406 -1.439 1 95.25 56 VAL B O 1
ATOM 1441 N N . GLN B 1 57 ? -6.762 13.102 -2.635 1 97.06 57 GLN B N 1
ATOM 1442 C CA . GLN B 1 57 ? -7.652 12.289 -3.455 1 97.06 57 GLN B CA 1
ATOM 1443 C C . GLN B 1 57 ? -6.875 11.242 -4.246 1 97.06 57 GLN B C 1
ATOM 1445 O O . GLN B 1 57 ? -7.328 10.109 -4.398 1 97.06 57 GLN B O 1
ATOM 1450 N N . THR B 1 58 ? -5.746 11.672 -4.77 1 97.19 58 THR B N 1
ATOM 1451 C CA . THR B 1 58 ? -4.922 10.742 -5.531 1 97.19 58 THR B CA 1
ATOM 1452 C C . THR B 1 58 ? -4.449 9.594 -4.648 1 97.19 58 THR B C 1
ATOM 1454 O O . THR B 1 58 ? -4.5 8.43 -5.055 1 97.19 58 THR B O 1
ATOM 1457 N N . ILE B 1 59 ? -4.027 9.852 -3.52 1 96.56 59 ILE B N 1
ATOM 1458 C CA . ILE B 1 59 ? -3.562 8.828 -2.586 1 96.56 59 ILE B CA 1
ATOM 1459 C C . ILE B 1 59 ? -4.715 7.898 -2.221 1 96.56 59 ILE B C 1
ATOM 1461 O O . ILE B 1 59 ? -4.551 6.676 -2.193 1 96.56 59 ILE B O 1
ATOM 1465 N N . ALA B 1 60 ? -5.848 8.461 -1.954 1 96.81 60 ALA B N 1
ATOM 1466 C CA . ALA B 1 60 ? -7.031 7.676 -1.616 1 96.81 60 ALA B CA 1
ATOM 1467 C C . ALA B 1 60 ? -7.395 6.715 -2.746 1 96.81 60 ALA B C 1
ATOM 1469 O O . ALA B 1 60 ? -7.707 5.547 -2.5 1 96.81 60 ALA B O 1
ATOM 1470 N N . ALA B 1 61 ? -7.375 7.273 -3.912 1 97.75 61 ALA B N 1
ATOM 1471 C CA . ALA B 1 61 ? -7.688 6.441 -5.07 1 97.75 61 ALA B CA 1
ATOM 1472 C C . ALA B 1 61 ? -6.676 5.305 -5.219 1 97.75 61 ALA B C 1
ATOM 1474 O O . ALA B 1 61 ? -7.035 4.191 -5.613 1 97.75 61 ALA B O 1
ATOM 1475 N N . THR B 1 62 ? -5.457 5.559 -4.926 1 98.31 62 THR B N 1
ATOM 1476 C CA . THR B 1 62 ? -4.422 4.539 -5.059 1 98.31 62 THR B CA 1
ATOM 1477 C C . THR B 1 62 ? -4.59 3.457 -3.998 1 98.31 62 THR B C 1
ATOM 1479 O O . THR B 1 62 ? -4.375 2.275 -4.273 1 98.31 62 THR B O 1
ATOM 1482 N N . PHE B 1 63 ? -4.992 3.84 -2.824 1 98 63 PHE B N 1
ATOM 1483 C CA . PHE B 1 63 ? -5.324 2.865 -1.79 1 98 63 PHE B CA 1
ATOM 1484 C C . PHE B 1 63 ? -6.5 1.997 -2.219 1 98 63 PHE B C 1
ATOM 1486 O O . PHE B 1 63 ? -6.504 0.787 -1.983 1 98 63 PHE B O 1
ATOM 1493 N N . GLU B 1 64 ? -7.469 2.652 -2.77 1 97 64 GLU B N 1
ATOM 1494 C CA . GLU B 1 64 ? -8.641 1.911 -3.217 1 97 64 GLU B CA 1
ATOM 1495 C C . GLU B 1 64 ? -8.281 0.913 -4.312 1 97 64 GLU B C 1
ATOM 1497 O O . GLU B 1 64 ? -8.812 -0.201 -4.348 1 97 64 GLU B O 1
ATOM 1502 N N . GLU B 1 65 ? -7.422 1.319 -5.27 1 97.69 65 GLU B N 1
ATOM 1503 C CA . GLU B 1 65 ? -6.934 0.392 -6.285 1 97.69 65 GLU B CA 1
ATOM 1504 C C . GLU B 1 65 ? -6.238 -0.807 -5.645 1 97.69 65 GLU B C 1
ATOM 1506 O O . GLU B 1 65 ? -6.477 -1.951 -6.035 1 97.69 65 GLU B O 1
ATOM 1511 N N . LEU B 1 66 ? -5.414 -0.535 -4.656 1 98.38 66 LEU B N 1
ATOM 1512 C CA . LEU B 1 66 ? -4.711 -1.618 -3.977 1 98.38 66 LEU B CA 1
ATOM 1513 C C . LEU B 1 66 ? -5.688 -2.504 -3.213 1 98.38 66 LEU B C 1
ATOM 1515 O O . LEU B 1 66 ? -5.57 -3.732 -3.24 1 98.38 66 LEU B O 1
ATOM 1519 N N . ARG B 1 67 ? -6.625 -1.917 -2.551 1 97.44 67 ARG B N 1
ATOM 1520 C CA . ARG B 1 67 ? -7.637 -2.658 -1.805 1 97.44 67 ARG B CA 1
ATOM 1521 C C . ARG B 1 67 ? -8.383 -3.627 -2.713 1 97.44 67 ARG B C 1
ATOM 1523 O O . ARG B 1 67 ? -8.688 -4.754 -2.314 1 97.44 67 ARG B O 1
ATOM 1530 N N . GLY B 1 68 ? -8.641 -3.201 -3.91 1 96.69 68 GLY B N 1
ATOM 1531 C CA . GLY B 1 68 ? -9.391 -4.004 -4.863 1 96.69 68 GLY B CA 1
ATOM 1532 C C . GLY B 1 68 ? -8.641 -5.246 -5.309 1 96.69 68 GLY B C 1
ATOM 1533 O O . GLY B 1 68 ? -9.242 -6.172 -5.867 1 96.69 68 GLY B O 1
ATOM 1534 N N . LEU B 1 69 ? -7.359 -5.34 -5.105 1 98 69 LEU B N 1
ATOM 1535 C CA . LEU B 1 69 ? -6.535 -6.461 -5.535 1 98 69 LEU B CA 1
ATOM 1536 C C . LEU B 1 69 ? -6.352 -7.469 -4.402 1 98 69 LEU B C 1
ATOM 1538 O O . LEU B 1 69 ? -5.812 -8.555 -4.617 1 98 69 LEU B O 1
ATOM 1542 N N . LEU B 1 70 ? -6.766 -7.133 -3.18 1 98 70 LEU B N 1
ATOM 1543 C CA . LEU B 1 70 ? -6.559 -7.977 -2.004 1 98 70 LEU B CA 1
ATOM 1544 C C . LEU B 1 70 ? -7.672 -9.008 -1.877 1 98 70 LEU B C 1
ATOM 1546 O O . LEU B 1 70 ? -8.797 -8.781 -2.33 1 98 70 LEU B O 1
ATOM 1550 N N . PRO B 1 71 ? -7.25 -10.148 -1.331 1 96.25 71 PRO B N 1
ATOM 1551 C CA . PRO B 1 71 ? -8.234 -11.227 -1.192 1 96.25 71 PRO B CA 1
ATOM 1552 C C . PRO B 1 71 ? -9.227 -10.969 -0.062 1 96.25 71 PRO B C 1
ATOM 1554 O O . PRO B 1 71 ? -9.344 -11.789 0.857 1 96.25 71 PRO B O 1
ATOM 1557 N N . CYS B 1 72 ? -9.852 -9.852 -0.004 1 92.62 72 CYS B N 1
ATOM 1558 C CA . CYS B 1 72 ? -10.875 -9.477 0.965 1 92.62 72 CYS B CA 1
ATOM 1559 C C . CYS B 1 72 ? -12.195 -9.18 0.272 1 92.62 72 CYS B C 1
ATOM 1561 O O . CYS B 1 72 ? -12.227 -8.891 -0.925 1 92.62 72 CYS B O 1
ATOM 1563 N N . ASP B 1 73 ? -13.258 -9.359 1.066 1 89.25 73 ASP B N 1
ATOM 1564 C CA . ASP B 1 73 ? -14.578 -9.055 0.523 1 89.25 73 ASP B CA 1
ATOM 1565 C C . ASP B 1 73 ? -14.703 -7.574 0.179 1 89.25 73 ASP B C 1
ATOM 1567 O O . ASP B 1 73 ? -14.211 -6.715 0.916 1 89.25 73 ASP B O 1
ATOM 1571 N N . ASP B 1 74 ? -15.414 -7.332 -0.951 1 85.62 74 ASP B N 1
ATOM 1572 C CA . ASP B 1 74 ? -15.57 -5.961 -1.425 1 85.62 74 ASP B CA 1
ATOM 1573 C C . ASP B 1 74 ? -16.359 -5.121 -0.422 1 85.62 74 ASP B C 1
ATOM 1575 O O . ASP B 1 74 ? -16.172 -3.904 -0.349 1 85.62 74 ASP B O 1
ATOM 1579 N N . ASP B 1 75 ? -17.109 -5.805 0.307 1 85.44 75 ASP B N 1
ATOM 1580 C CA . ASP B 1 75 ? -17.984 -5.086 1.23 1 85.44 75 ASP B CA 1
ATOM 1581 C C . ASP B 1 75 ? -17.25 -4.766 2.535 1 85.44 75 ASP B C 1
ATOM 1583 O O . ASP B 1 75 ? -17.766 -4.016 3.367 1 85.44 75 ASP B O 1
ATOM 1587 N N . THR B 1 76 ? -16.172 -5.234 2.668 1 83.25 76 THR B N 1
ATOM 1588 C CA . THR B 1 76 ? -15.438 -5.039 3.91 1 83.25 76 THR B CA 1
ATOM 1589 C C . THR B 1 76 ? -14.617 -3.756 3.854 1 83.25 76 THR B C 1
ATOM 1591 O O . THR B 1 76 ? -13.742 -3.607 2.994 1 83.25 76 THR B O 1
ATOM 1594 N N . LYS B 1 77 ? -14.992 -2.826 4.734 1 88.06 77 LYS B N 1
ATOM 1595 C CA . LYS B 1 77 ? -14.18 -1.618 4.852 1 88.06 77 LYS B CA 1
ATOM 1596 C C . LYS B 1 77 ? -12.867 -1.905 5.574 1 88.06 77 LYS B C 1
ATOM 1598 O O . LYS B 1 77 ? -12.852 -2.596 6.594 1 88.06 77 LYS B O 1
ATOM 1603 N N . LEU B 1 78 ? -11.75 -1.6 4.934 1 93.75 78 LEU B N 1
ATOM 1604 C CA . LEU B 1 78 ? -10.43 -1.762 5.527 1 93.75 78 LEU B CA 1
ATOM 1605 C C . LEU B 1 78 ? -9.766 -0.409 5.742 1 93.75 78 LEU B C 1
ATOM 1607 O O . LEU B 1 78 ? -9.922 0.503 4.93 1 93.75 78 LEU B O 1
ATOM 1611 N N . SER B 1 79 ? -9.078 -0.324 6.91 1 95.19 79 SER B N 1
ATOM 1612 C CA . SER B 1 79 ? -8.25 0.859 7.133 1 95.19 79 SER B CA 1
ATOM 1613 C C . SER B 1 79 ? -7.031 0.867 6.219 1 95.19 79 SER B C 1
ATOM 1615 O O . SER B 1 79 ? -6.668 -0.165 5.652 1 95.19 79 SER B O 1
ATOM 1617 N N . LYS B 1 80 ? -6.469 2.092 6.145 1 95.44 80 LYS B N 1
ATOM 1618 C CA . LYS B 1 80 ? -5.238 2.203 5.371 1 95.44 80 LYS B CA 1
ATOM 1619 C C . LYS B 1 80 ? -4.156 1.279 5.918 1 95.44 80 LYS B C 1
ATOM 1621 O O . LYS B 1 80 ? -3.439 0.628 5.156 1 95.44 80 LYS B O 1
ATOM 1626 N N . LEU B 1 81 ? -4.031 1.232 7.234 1 97.25 81 LEU B N 1
ATOM 1627 C CA . LEU B 1 81 ? -3.061 0.359 7.883 1 97.25 81 LEU B CA 1
ATOM 1628 C C . LEU B 1 81 ? -3.34 -1.104 7.555 1 97.25 81 LEU B C 1
ATOM 1630 O O . LEU B 1 81 ? -2.418 -1.862 7.25 1 97.25 81 LEU B O 1
ATOM 1634 N N . ALA B 1 82 ? -4.586 -1.479 7.617 1 97.31 82 ALA B N 1
ATOM 1635 C CA . ALA B 1 82 ? -4.984 -2.852 7.305 1 97.31 82 ALA B CA 1
ATOM 1636 C C . ALA B 1 82 ? -4.621 -3.213 5.867 1 97.31 82 ALA B C 1
ATOM 1638 O O . ALA B 1 82 ? -4.113 -4.305 5.605 1 97.31 82 ALA B O 1
ATOM 1639 N N . ILE B 1 83 ? -4.859 -2.283 4.922 1 98.19 83 ILE B N 1
ATOM 1640 C CA . ILE B 1 83 ? -4.566 -2.523 3.516 1 98.19 83 ILE B CA 1
ATOM 1641 C C . ILE B 1 83 ? -3.074 -2.787 3.336 1 98.19 83 ILE B C 1
ATOM 1643 O O . ILE B 1 83 ? -2.684 -3.729 2.641 1 98.19 83 ILE B O 1
ATOM 1647 N N . LEU B 1 84 ? -2.268 -2.049 3.959 1 98.62 84 LEU B N 1
ATOM 1648 C CA . LEU B 1 84 ? -0.819 -2.197 3.869 1 98.62 84 LEU B CA 1
ATOM 1649 C C . LEU B 1 84 ? -0.375 -3.541 4.441 1 98.62 84 LEU B C 1
ATOM 1651 O O . LEU B 1 84 ? 0.428 -4.246 3.824 1 98.62 84 LEU B O 1
ATOM 1655 N N . ARG B 1 85 ? -0.893 -3.9 5.551 1 98.44 85 ARG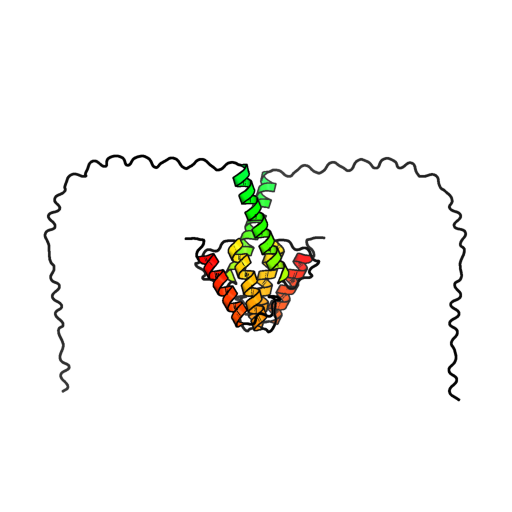 B N 1
ATOM 1656 C CA . ARG B 1 85 ? -0.52 -5.141 6.223 1 98.44 85 ARG B CA 1
ATOM 1657 C C . ARG B 1 85 ? -0.962 -6.355 5.414 1 98.44 85 ARG B C 1
ATOM 1659 O O . ARG B 1 85 ? -0.183 -7.289 5.215 1 98.44 85 ARG B O 1
ATOM 1666 N N . ILE B 1 86 ? -2.137 -6.289 4.98 1 98.56 86 ILE B N 1
ATOM 1667 C CA . ILE B 1 86 ? -2.66 -7.395 4.188 1 98.56 86 ILE B CA 1
ATOM 1668 C C . ILE B 1 86 ? -1.904 -7.484 2.863 1 98.56 86 ILE B C 1
ATOM 1670 O O . ILE B 1 86 ? -1.577 -8.578 2.4 1 98.56 86 ILE B O 1
ATOM 1674 N N . ALA B 1 87 ? -1.606 -6.332 2.246 1 98.88 87 ALA B N 1
ATOM 1675 C CA . ALA B 1 87 ? -0.872 -6.328 0.985 1 98.88 87 ALA B CA 1
ATOM 1676 C C . ALA B 1 87 ? 0.5 -6.977 1.146 1 98.88 87 ALA B C 1
ATOM 1678 O O . ALA B 1 87 ? 0.922 -7.766 0.297 1 98.88 87 ALA B O 1
ATOM 1679 N N . SER B 1 88 ? 1.217 -6.672 2.172 1 98.88 88 SER B N 1
ATOM 1680 C CA . SER B 1 88 ? 2.527 -7.266 2.42 1 98.88 88 SER B CA 1
ATOM 1681 C C . SER B 1 88 ? 2.438 -8.781 2.525 1 98.88 88 SER B C 1
ATOM 1683 O O . SER B 1 88 ? 3.207 -9.5 1.884 1 98.88 88 SER B O 1
ATOM 1685 N N . LYS B 1 89 ? 1.479 -9.25 3.289 1 98.88 89 LYS B N 1
ATOM 1686 C CA . LYS B 1 89 ? 1.334 -10.688 3.486 1 98.88 89 LYS B CA 1
ATOM 1687 C C . LYS B 1 89 ? 0.827 -11.367 2.217 1 98.88 89 LYS B C 1
ATOM 1689 O O . LYS B 1 89 ? 1.199 -12.508 1.927 1 98.88 89 LYS B O 1
ATOM 1694 N N . TYR B 1 90 ? -0.021 -10.68 1.459 1 98.88 90 TYR B N 1
ATOM 1695 C CA . TYR B 1 90 ? -0.515 -11.219 0.197 1 98.88 90 TYR B CA 1
ATOM 1696 C C . TYR B 1 90 ? 0.617 -11.359 -0.813 1 98.88 90 TYR B C 1
ATOM 1698 O O . TYR B 1 90 ? 0.699 -12.367 -1.522 1 98.88 90 TYR B O 1
ATOM 1706 N N . ILE B 1 91 ? 1.498 -10.391 -0.885 1 98.88 91 ILE B N 1
ATOM 1707 C CA . ILE B 1 91 ? 2.648 -10.445 -1.778 1 98.88 91 ILE B CA 1
ATOM 1708 C C . ILE B 1 91 ? 3.559 -11.609 -1.374 1 98.88 91 ILE B C 1
ATOM 1710 O O . ILE B 1 91 ? 4.055 -12.344 -2.229 1 98.88 91 ILE B O 1
ATOM 1714 N N . GLN B 1 92 ? 3.791 -11.805 -0.059 1 98.81 92 GLN B N 1
ATOM 1715 C CA . GLN B 1 92 ? 4.582 -12.938 0.412 1 98.81 92 GLN B CA 1
ATOM 1716 C C . GLN B 1 92 ? 3.949 -14.266 -0.007 1 98.81 92 GLN B C 1
ATOM 1718 O O . GLN B 1 92 ? 4.652 -15.195 -0.406 1 98.81 92 GLN B O 1
ATOM 1723 N N . TYR B 1 93 ? 2.639 -14.359 0.059 1 98.81 93 TYR B N 1
ATOM 1724 C CA . TYR B 1 93 ? 1.915 -15.562 -0.334 1 98.81 93 TYR B CA 1
ATOM 1725 C C . TYR B 1 93 ? 2.041 -15.812 -1.832 1 98.81 93 TYR B C 1
ATOM 1727 O O . TYR B 1 93 ? 2.355 -16.922 -2.26 1 98.81 93 TYR B O 1
ATOM 1735 N N . LEU B 1 94 ? 1.79 -14.789 -2.627 1 98.69 94 LEU B N 1
ATOM 1736 C CA . LEU B 1 94 ? 1.901 -14.93 -4.074 1 98.69 94 LEU B CA 1
ATOM 1737 C C . LEU B 1 94 ? 3.316 -15.328 -4.477 1 98.69 94 LEU B C 1
ATOM 1739 O O . LEU B 1 94 ? 3.502 -16.125 -5.391 1 98.69 94 LEU B O 1
ATOM 1743 N N . ALA B 1 95 ? 4.305 -14.719 -3.801 1 98.5 95 ALA B N 1
ATOM 1744 C CA . ALA B 1 95 ? 5.695 -15.078 -4.059 1 98.5 95 ALA B CA 1
ATOM 1745 C C . ALA B 1 95 ? 5.941 -16.562 -3.76 1 98.5 95 ALA B C 1
ATOM 1747 O O . ALA B 1 95 ? 6.609 -17.25 -4.531 1 98.5 95 ALA B O 1
ATOM 1748 N N . ALA B 1 96 ? 5.387 -17.031 -2.691 1 98.38 96 ALA B N 1
ATOM 1749 C CA . ALA B 1 96 ? 5.547 -18.438 -2.324 1 98.38 96 ALA B CA 1
ATOM 1750 C C . ALA B 1 96 ? 4.957 -19.344 -3.393 1 98.38 96 ALA B C 1
ATOM 1752 O O . ALA B 1 96 ? 5.504 -20.422 -3.674 1 98.38 96 ALA B O 1
ATOM 1753 N N . LEU B 1 97 ? 3.883 -18.953 -3.961 1 98.19 97 LEU B N 1
ATOM 1754 C CA . LEU B 1 97 ? 3.213 -19.75 -4.98 1 98.19 97 LEU B CA 1
ATOM 1755 C C . LEU B 1 97 ? 4.098 -19.922 -6.211 1 98.19 97 LEU B C 1
ATOM 1757 O O . LEU B 1 97 ? 3.939 -20.891 -6.969 1 98.19 97 LEU B O 1
ATOM 1761 N N . ILE B 1 98 ? 4.969 -19.031 -6.465 1 97.19 98 ILE B N 1
ATOM 1762 C CA . ILE B 1 98 ? 5.832 -19.141 -7.637 1 97.19 98 ILE B CA 1
ATOM 1763 C C . ILE B 1 98 ? 7.234 -19.562 -7.207 1 97.19 98 ILE B C 1
AT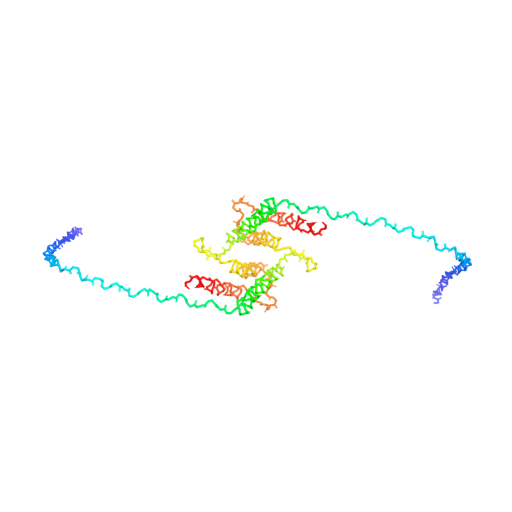OM 1765 O O . ILE B 1 98 ? 8.203 -19.359 -7.953 1 97.19 98 ILE B O 1
ATOM 1769 N N . GLY B 1 99 ? 7.398 -19.953 -5.988 1 96.69 99 GLY B N 1
ATOM 1770 C CA . GLY B 1 99 ? 8.617 -20.594 -5.523 1 96.69 99 GLY B CA 1
ATOM 1771 C C . GLY B 1 99 ? 9.609 -19.609 -4.926 1 96.69 99 GLY B C 1
ATOM 1772 O O . GLY B 1 99 ? 10.797 -19.922 -4.801 1 96.69 99 GLY B O 1
ATOM 1773 N N . LYS B 1 100 ? 9.203 -18.453 -4.637 1 97.12 100 LYS B N 1
ATOM 1774 C CA . LYS B 1 100 ? 10.07 -17.453 -4.02 1 97.12 100 LYS B CA 1
ATOM 1775 C C . LYS B 1 100 ? 9.711 -17.25 -2.547 1 97.12 100 LYS B C 1
ATOM 1777 O O . LYS B 1 100 ? 8.539 -17.297 -2.174 1 97.12 100 LYS B O 1
ATOM 1782 N N . ASP B 1 101 ? 10.758 -17.062 -1.734 1 97.25 101 ASP B N 1
ATOM 1783 C CA . ASP B 1 101 ? 10.539 -16.797 -0.318 1 97.25 101 ASP B CA 1
ATOM 1784 C C . ASP B 1 101 ? 10.812 -15.32 0.005 1 97.25 101 ASP B C 1
ATOM 1786 O O . ASP B 1 101 ? 11.969 -14.914 0.127 1 97.25 101 ASP B O 1
ATOM 1790 N N . TYR B 1 102 ? 9.789 -14.562 0.245 1 96.88 102 TYR B N 1
ATOM 1791 C CA . TYR B 1 102 ? 9.922 -13.148 0.592 1 96.88 102 TYR B CA 1
ATOM 1792 C C . TYR B 1 102 ? 9.836 -12.953 2.1 1 96.88 102 TYR B C 1
ATOM 1794 O O . TYR B 1 102 ? 9.977 -11.828 2.592 1 96.88 102 TYR B O 1
ATOM 1802 N N . SER B 1 103 ? 9.516 -13.977 2.812 1 94.69 103 SER B N 1
ATOM 1803 C CA . SER B 1 103 ? 9.43 -13.859 4.266 1 94.69 103 SER B CA 1
ATOM 1804 C C . SER B 1 103 ? 10.812 -13.781 4.902 1 94.69 103 SER B C 1
ATOM 1806 O O . SER B 1 103 ? 10.961 -13.25 6.008 1 94.69 103 SER B O 1
ATOM 1808 N N . GLY B 1 104 ? 11.844 -14.25 4.266 1 94.38 104 GLY B N 1
ATOM 1809 C CA . GLY B 1 104 ? 13.188 -14.336 4.828 1 94.38 104 GLY B CA 1
ATOM 1810 C C . GLY B 1 104 ? 13.312 -15.414 5.898 1 94.38 104 GLY B C 1
ATOM 1811 O O . GLY B 1 104 ? 14.367 -15.555 6.516 1 94.38 104 GLY B O 1
ATOM 1812 N N . LYS B 1 105 ? 12.273 -16.203 6.129 1 96.62 105 LYS B N 1
ATOM 1813 C CA . LYS B 1 105 ? 12.258 -17.188 7.203 1 96.62 105 LYS B CA 1
ATOM 1814 C C . LYS B 1 105 ? 12.055 -18.594 6.645 1 96.62 105 LYS B C 1
ATOM 1816 O O . LYS B 1 105 ? 11.812 -19.547 7.398 1 96.62 105 LYS B O 1
ATOM 1821 N N . GLY B 1 106 ? 12.102 -18.656 5.395 1 96.19 106 GLY B N 1
ATOM 1822 C CA . GLY B 1 106 ? 11.93 -19.969 4.785 1 96.19 106 GLY B CA 1
ATOM 1823 C C . GLY B 1 106 ? 10.5 -20.469 4.836 1 96.19 106 GLY B C 1
ATOM 1824 O O . GLY B 1 106 ? 10.258 -21.688 4.828 1 96.19 106 GLY B O 1
ATOM 1825 N N . PHE B 1 107 ? 9.594 -19.609 4.949 1 96.06 107 PHE B N 1
ATOM 1826 C CA . PHE B 1 107 ? 8.195 -20.016 5.016 1 96.06 107 PHE B CA 1
ATOM 1827 C C . PHE B 1 107 ? 7.727 -20.578 3.678 1 96.06 107 PHE B C 1
ATOM 1829 O O . PHE B 1 107 ? 8.023 -20 2.625 1 96.06 107 PHE B O 1
ATOM 1836 N N . GLY B 1 108 ? 7.102 -21.766 3.734 1 96.81 108 GLY B N 1
ATOM 1837 C CA . GLY B 1 108 ? 6.477 -22.328 2.545 1 96.81 108 GLY B CA 1
ATOM 1838 C C . GLY B 1 108 ? 5.125 -21.719 2.24 1 96.81 108 GLY B C 1
ATOM 1839 O O . GLY B 1 108 ? 4.715 -20.75 2.879 1 96.81 108 GLY B O 1
ATOM 1840 N N . ILE B 1 109 ? 4.488 -22.25 1.206 1 98.25 109 ILE B N 1
ATOM 1841 C CA . ILE B 1 109 ? 3.201 -21.766 0.721 1 98.25 109 ILE B CA 1
ATOM 1842 C C . ILE B 1 109 ? 2.174 -21.797 1.85 1 98.25 109 ILE B C 1
ATOM 1844 O O . ILE B 1 109 ? 1.46 -20.828 2.086 1 98.25 109 ILE B O 1
ATOM 1848 N N . GLU B 1 110 ? 2.064 -22.859 2.566 1 98.31 110 GLU B N 1
ATOM 1849 C CA . GLU B 1 110 ? 1.056 -23.047 3.604 1 98.31 110 GLU B CA 1
ATOM 1850 C C . GLU B 1 110 ? 1.228 -22.047 4.738 1 98.31 110 GLU B C 1
ATOM 1852 O O . GLU B 1 110 ? 0.245 -21.5 5.246 1 98.31 110 GLU B O 1
ATOM 1857 N N . LYS B 1 111 ? 2.426 -21.891 5.145 1 98.56 111 LYS B N 1
ATOM 1858 C CA . LYS B 1 111 ? 2.676 -20.953 6.23 1 98.56 111 LYS B CA 1
ATOM 1859 C C . LYS B 1 111 ? 2.334 -19.516 5.809 1 98.56 111 LYS B C 1
ATOM 1861 O O . LYS B 1 111 ? 1.756 -18.766 6.586 1 98.56 111 LYS B O 1
ATOM 1866 N N . CYS B 1 112 ? 2.744 -19.141 4.617 1 98.62 112 CYS B N 1
ATOM 1867 C CA . CYS B 1 112 ? 2.416 -17.812 4.121 1 98.62 112 CYS B CA 1
ATOM 1868 C C . CYS B 1 112 ? 0.908 -17.609 4.055 1 98.62 112 CYS B C 1
ATOM 1870 O O . CYS B 1 112 ? 0.406 -16.531 4.383 1 98.62 112 CYS B O 1
ATOM 1872 N N . LEU B 1 113 ? 0.225 -18.625 3.611 1 98.62 113 LEU B N 1
ATOM 1873 C CA . LEU B 1 113 ? -1.231 -18.562 3.557 1 98.62 113 LEU B CA 1
ATOM 1874 C C . LEU B 1 113 ? -1.821 -18.422 4.957 1 98.62 113 LEU B C 1
ATOM 1876 O O . LEU B 1 113 ? -2.76 -17.641 5.164 1 98.62 113 LEU B O 1
ATOM 1880 N N . GLN B 1 114 ? -1.331 -19.125 5.914 1 98.69 114 GLN B N 1
ATOM 1881 C CA . GLN B 1 114 ? -1.803 -19.047 7.293 1 98.69 114 GLN B CA 1
ATOM 1882 C C . GLN B 1 114 ? -1.627 -17.641 7.859 1 98.69 114 GLN B C 1
ATOM 1884 O O . GLN B 1 114 ? -2.537 -17.109 8.492 1 98.69 114 GLN B O 1
ATOM 1889 N N . ILE B 1 115 ? -0.469 -17.094 7.668 1 98.56 115 ILE B N 1
ATOM 1890 C CA . ILE B 1 115 ? -0.182 -15.75 8.18 1 98.56 115 ILE B CA 1
ATOM 1891 C C . ILE B 1 115 ? -1.122 -14.742 7.535 1 98.56 115 ILE B C 1
ATOM 1893 O O . ILE B 1 115 ? -1.628 -13.836 8.211 1 98.56 115 ILE B O 1
ATOM 1897 N N . LEU B 1 116 ? -1.264 -14.875 6.199 1 98.44 116 LEU B N 1
ATOM 1898 C CA . LEU B 1 116 ? -2.174 -13.984 5.488 1 98.44 116 LEU B CA 1
ATOM 1899 C C . LEU B 1 116 ? -3.578 -14.055 6.078 1 98.44 116 LEU B C 1
ATOM 1901 O O . LEU B 1 116 ? -4.191 -13.023 6.352 1 98.44 116 LEU B O 1
ATOM 1905 N N . ASN B 1 117 ? -4.078 -15.25 6.301 1 98 117 ASN B N 1
ATOM 1906 C CA . ASN B 1 117 ? -5.41 -15.438 6.871 1 98 117 ASN B CA 1
ATOM 1907 C C . ASN B 1 117 ? -5.508 -14.844 8.273 1 98 117 ASN B C 1
ATOM 1909 O O . ASN B 1 117 ? -6.496 -14.188 8.609 1 98 117 ASN B O 1
ATOM 1913 N N . GLU B 1 118 ? -4.57 -15.086 9.078 1 97.62 118 GLU B N 1
ATOM 1914 C CA . GLU B 1 118 ? -4.551 -14.523 10.422 1 97.62 118 GLU B CA 1
ATOM 1915 C C . GLU B 1 118 ? -4.574 -13 10.383 1 97.62 118 GLU B C 1
ATOM 1917 O O . GLU B 1 118 ? -5.25 -12.359 11.195 1 97.62 118 GLU B O 1
ATOM 1922 N N . THR B 1 119 ? -3.744 -12.453 9.5 1 97.5 119 THR B N 1
ATOM 1923 C CA . THR B 1 119 ? -3.697 -11 9.352 1 97.5 119 THR B CA 1
ATOM 1924 C C . THR B 1 119 ? -5.062 -10.453 8.953 1 97.5 119 THR B C 1
ATOM 1926 O O . THR B 1 119 ? -5.531 -9.461 9.523 1 97.5 119 THR B O 1
ATOM 1929 N N . MET B 1 120 ? -5.691 -11.07 7.984 1 96.38 120 MET B N 1
ATOM 1930 C CA . MET B 1 120 ? -7.012 -10.633 7.543 1 96.38 120 MET B CA 1
ATOM 1931 C C . MET B 1 120 ? -8.023 -10.711 8.68 1 96.38 120 MET B C 1
ATOM 1933 O O . MET B 1 120 ? -8.836 -9.805 8.852 1 96.38 120 MET B O 1
ATOM 1937 N N . GLU B 1 121 ? -7.984 -11.742 9.438 1 93.88 121 GLU B N 1
ATOM 1938 C CA . GLU B 1 121 ? -8.898 -11.93 10.57 1 93.88 121 GLU B CA 1
ATOM 1939 C C . GLU B 1 121 ? -8.688 -10.844 11.625 1 93.88 121 GLU B C 1
ATOM 1941 O O . GLU B 1 121 ? -9.648 -10.32 12.188 1 93.88 121 GLU B O 1
ATOM 1946 N N . SER B 1 122 ? -7.477 -10.562 11.906 1 93.69 122 SER B N 1
ATOM 1947 C CA . SER B 1 122 ? -7.16 -9.57 12.93 1 93.69 122 SER B CA 1
ATOM 1948 C C . SER B 1 122 ? -7.641 -8.18 12.508 1 93.69 122 SER B C 1
ATOM 1950 O O . SER B 1 122 ? -7.988 -7.359 13.359 1 93.69 122 SER B O 1
ATOM 1952 N N . GLU B 1 123 ? -7.598 -7.914 11.156 1 91.56 123 GLU B N 1
ATOM 1953 C CA . GLU B 1 123 ? -7.957 -6.59 10.664 1 91.56 123 GLU B CA 1
ATOM 1954 C C . GLU B 1 123 ? -9.461 -6.469 10.453 1 91.56 123 GLU B C 1
ATOM 1956 O O . GLU B 1 123 ? -10 -5.359 10.414 1 91.56 123 GLU B O 1
ATOM 1961 N N . SER B 1 124 ? -10.188 -7.516 10.219 1 84.19 124 SER B N 1
ATOM 1962 C CA . SER B 1 124 ? -11.633 -7.508 10.039 1 84.19 124 SER B CA 1
ATOM 1963 C C . SER B 1 124 ? -12.352 -7.25 11.359 1 84.19 124 SER B C 1
ATOM 1965 O O . SER B 1 124 ? -13.484 -6.762 11.375 1 84.19 124 SER B O 1
ATOM 1967 N N . HIS B 1 125 ? -11.836 -7.5 12.398 1 69.75 125 HIS B N 1
ATOM 1968 C CA . HIS B 1 125 ? -12.438 -7.387 13.719 1 69.75 125 HIS B CA 1
ATOM 1969 C C . HIS B 1 125 ? -12.242 -5.988 14.297 1 69.75 125 HIS B C 1
ATOM 1971 O O . HIS B 1 125 ? -13.047 -5.535 15.117 1 69.75 125 HIS B O 1
ATOM 1977 N N . ILE B 1 126 ? -11.297 -5.301 13.883 1 58.47 126 ILE B N 1
ATOM 1978 C CA . ILE B 1 126 ? -11 -4.008 14.492 1 58.47 126 ILE B CA 1
ATOM 1979 C C . ILE B 1 126 ? -12.156 -3.043 14.25 1 58.47 126 ILE B C 1
ATOM 1981 O O . ILE B 1 126 ? -12.414 -2.156 15.062 1 58.47 126 ILE B O 1
ATOM 1985 N N . ARG B 1 127 ? -13 -3.111 13.141 1 56.91 127 ARG B N 1
ATOM 1986 C CA . ARG B 1 127 ? -14.125 -2.195 12.945 1 56.91 127 ARG B CA 1
ATOM 1987 C C . ARG B 1 127 ? -15.273 -2.527 13.891 1 56.91 127 ARG B C 1
ATOM 1989 O O . ARG B 1 127 ? -16.281 -1.826 13.914 1 56.91 127 ARG B O 1
ATOM 1996 N N . ARG B 1 128 ? -15.352 -3.727 14.641 1 45.72 128 ARG B N 1
ATOM 1997 C CA . ARG B 1 128 ? -16.484 -3.816 15.555 1 45.72 128 ARG B CA 1
ATOM 1998 C C . ARG B 1 128 ? -16.219 -3.074 16.859 1 45.72 128 ARG B C 1
ATOM 2000 O O . ARG B 1 128 ? -15.086 -3.094 17.359 1 45.72 128 ARG B O 1
#